Protein AF-A0A3D1ST37-F1 (afdb_monomer)

Secondary structure (DSSP, 8-state):
--HHHHHHHHTTT-TTTT-S---TTT-----TTT-----GGG-B-TTS-BSS-------------HHHHHHHHHHHHHHHHHHHHHHHT--TTHHHHHHHHHHHHHHHHHH-HHHHHHHHHHHHHHHHHHHHHHHHHHHH------TTSSSPP--HHHHHHGGGS-HHHHHHHHHHHHHHT----SHHHHHHHHHHHHHHHHHHHHHHHHT--HHHHHHHHHHHH-GGGB-TTSPBPP-----SSHHHHHHH-

Solvent-accessible surface area (backbone atoms only — not comparable to full-atom values): 15340 Å² total; per-residue (Å²): 134,62,67,59,62,53,42,59,56,46,26,79,80,39,51,81,87,44,63,76,81,83,59,91,93,78,69,86,81,83,48,75,90,84,47,85,90,79,56,67,90,74,37,54,46,97,89,70,45,70,68,51,83,88,86,87,85,83,87,83,86,84,71,74,34,75,60,51,47,50,46,49,50,55,54,51,50,51,44,52,52,42,42,55,51,44,61,73,60,82,62,86,72,51,61,60,31,29,54,50,28,43,54,51,52,51,51,30,51,72,68,28,49,50,29,35,22,53,52,35,45,55,46,33,57,51,52,52,52,51,52,52,52,53,56,55,50,50,75,77,43,99,61,78,74,68,84,80,73,82,68,85,73,67,45,74,69,59,60,64,56,46,79,80,44,58,69,74,60,36,55,54,49,53,51,52,38,40,65,67,36,66,61,59,74,46,74,70,49,42,53,51,50,42,55,49,34,53,52,51,24,51,49,27,46,47,41,48,71,65,64,61,47,50,68,57,49,53,50,52,46,51,75,72,73,40,74,81,46,34,49,98,86,68,48,72,62,90,82,86,86,87,67,94,47,70,46,39,48,64,68,76,107

pLDDT: mean 79.64, std 13.24, range [43.72, 96.94]

Foldseek 3Di:
DDVQVVLVVCCVVPVVLSPDGDDPPDDPDDCVVPDDDDDQQRDADPVGHRPDDDDDDDDDDDDWDPLLVVLLVLLLVLLVVLLVLQVVVPDDALNVLSVLLSVLLNLQSVQALQSNLVLLVVLLVLLVVVLVVQVVVCVVDVDFCPVLPPDDRCHVVNVVCLVVDPLVVSVVVSSVSNNNSGSDRDSVSSVVSSVSSVVSSVSSVVVLVVCVGTVSVVVVCCQPPDPVLADPVRDGDDDDDDGSDPSSVVSVD

Mean predicted aligned error: 11.07 Å

Structure (mmCIF, N/CA/C/O backbone):
data_AF-A0A3D1ST37-F1
#
_entry.id   AF-A0A3D1ST37-F1
#
loop_
_atom_site.group_PDB
_atom_site.id
_atom_site.type_symbol
_atom_site.label_atom_id
_atom_site.label_alt_id
_atom_site.label_comp_id
_atom_site.label_asym_id
_atom_site.label_entity_id
_atom_site.label_seq_id
_atom_site.pdbx_PDB_ins_code
_atom_site.Cartn_x
_atom_site.Cartn_y
_atom_site.Cartn_z
_atom_site.occupancy
_atom_site.B_iso_or_equiv
_atom_site.auth_seq_id
_atom_site.auth_comp_id
_atom_site.auth_asym_id
_atom_site.auth_atom_id
_atom_site.pdbx_PDB_model_num
ATOM 1 N N . GLY A 1 1 ? -1.218 -20.462 15.945 1.00 60.88 1 GLY A N 1
ATOM 2 C CA . GLY A 1 1 ? -0.329 -21.243 16.829 1.00 60.88 1 GLY A CA 1
ATOM 3 C C . GLY A 1 1 ? -0.294 -22.671 16.335 1.00 60.88 1 GLY A C 1
ATOM 4 O O . GLY A 1 1 ? -1.321 -23.130 15.851 1.00 60.88 1 GLY A O 1
ATOM 5 N N . LYS A 1 2 ? 0.862 -23.339 16.397 1.00 78.50 2 LYS A N 1
ATOM 6 C CA . LYS A 1 2 ? 1.038 -24.715 15.906 1.00 78.50 2 LYS A CA 1
ATOM 7 C C . LYS A 1 2 ? 0.467 -25.712 16.924 1.00 78.50 2 LYS A C 1
ATOM 9 O O . LYS A 1 2 ? 0.793 -25.642 18.105 1.00 78.50 2 LYS A O 1
ATOM 14 N N . GLU A 1 3 ? -0.392 -26.623 16.471 1.00 77.88 3 GLU A N 1
ATOM 15 C CA . GLU A 1 3 ? -1.091 -27.596 17.332 1.00 77.88 3 GLU A CA 1
ATOM 16 C C . GLU A 1 3 ? -0.119 -28.575 18.016 1.00 77.88 3 GLU A C 1
ATOM 18 O O . GLU A 1 3 ? -0.318 -28.963 19.166 1.00 77.88 3 GLU A O 1
ATOM 23 N N . GLU A 1 4 ? 0.981 -28.920 17.342 1.00 79.25 4 GLU A N 1
ATOM 24 C CA . GLU A 1 4 ? 2.035 -29.781 17.892 1.00 79.25 4 GLU A CA 1
ATOM 25 C C . GLU A 1 4 ? 2.673 -29.173 19.149 1.00 79.25 4 GLU A C 1
ATOM 27 O O . GLU A 1 4 ? 2.811 -29.849 20.171 1.00 79.25 4 GLU A O 1
ATOM 32 N N . ASP A 1 5 ? 2.992 -27.877 19.097 1.00 82.94 5 ASP A N 1
ATOM 33 C CA . ASP A 1 5 ? 3.573 -27.139 20.220 1.00 82.94 5 ASP A CA 1
ATOM 34 C C . ASP A 1 5 ? 2.583 -27.046 21.390 1.00 82.94 5 ASP A C 1
ATOM 36 O O . ASP A 1 5 ? 2.962 -27.171 22.558 1.00 82.94 5 ASP A O 1
ATOM 40 N N . PHE A 1 6 ? 1.293 -26.881 21.086 1.00 84.31 6 PHE A N 1
ATOM 41 C CA . PHE A 1 6 ? 0.230 -26.832 22.087 1.00 84.31 6 PHE A CA 1
ATOM 42 C C . PHE A 1 6 ? 0.071 -28.165 22.834 1.00 84.31 6 PHE A C 1
ATOM 44 O O . PHE A 1 6 ? -0.038 -28.180 24.063 1.00 84.31 6 PHE A O 1
ATOM 51 N N . GLN A 1 7 ? 0.127 -29.295 22.126 1.00 81.50 7 GLN A N 1
ATOM 52 C CA . GLN A 1 7 ? 0.037 -30.620 22.749 1.00 81.50 7 GLN A CA 1
ATOM 53 C C . GLN A 1 7 ? 1.297 -30.987 23.538 1.00 81.50 7 GLN A C 1
ATOM 55 O O . GLN A 1 7 ? 1.198 -31.581 24.614 1.00 81.50 7 GLN A O 1
ATOM 60 N N . LEU A 1 8 ? 2.477 -30.569 23.069 1.00 84.44 8 LEU A N 1
ATOM 61 C CA . LEU A 1 8 ? 3.717 -30.689 23.838 1.00 84.44 8 LEU A CA 1
ATOM 62 C C . LEU A 1 8 ? 3.643 -29.919 25.161 1.00 84.44 8 LEU A C 1
ATOM 64 O O . LEU A 1 8 ? 4.070 -30.442 26.191 1.00 84.44 8 LEU A O 1
ATOM 68 N N . PHE A 1 9 ? 3.071 -28.712 25.155 1.00 84.81 9 PHE A N 1
ATOM 69 C CA . PHE A 1 9 ? 2.832 -27.950 26.380 1.00 84.81 9 PHE A CA 1
ATOM 70 C C . PHE A 1 9 ? 1.858 -28.674 27.322 1.00 84.81 9 PHE A C 1
ATOM 72 O O . PHE A 1 9 ? 2.122 -28.796 28.518 1.00 84.81 9 PHE A O 1
ATOM 79 N N . LEU A 1 10 ? 0.764 -29.214 26.784 1.00 85.56 10 LEU A N 1
ATOM 80 C CA . LEU A 1 10 ? -0.246 -29.948 27.551 1.00 85.56 10 LEU A CA 1
ATOM 81 C C . LEU A 1 10 ? 0.277 -31.220 28.223 1.00 85.56 10 LEU A C 1
ATOM 83 O O . LEU A 1 10 ? -0.181 -31.569 29.312 1.00 85.56 10 LEU A O 1
ATOM 87 N N . ARG A 1 11 ? 1.299 -31.855 27.645 1.00 85.12 11 ARG A N 1
ATOM 88 C CA . ARG A 1 11 ? 1.992 -32.999 28.252 1.00 85.12 11 ARG A CA 1
ATOM 89 C C . ARG A 1 11 ? 2.616 -32.682 29.615 1.00 85.12 11 ARG A C 1
ATOM 91 O O . ARG A 1 11 ? 2.806 -33.592 30.417 1.00 85.12 11 ARG A O 1
ATOM 98 N N . LEU A 1 12 ? 2.920 -31.414 29.907 1.00 86.06 12 LEU A N 1
ATOM 99 C CA . LEU A 1 12 ? 3.397 -31.001 31.234 1.00 86.06 12 LEU A CA 1
ATOM 100 C C . LEU A 1 12 ? 2.304 -31.080 32.308 1.00 86.06 12 LEU A C 1
ATOM 102 O O . LEU A 1 12 ? 2.627 -31.200 33.488 1.00 86.06 12 LEU A O 1
ATOM 106 N N . LEU A 1 13 ? 1.032 -30.984 31.912 1.00 86.00 13 LEU A N 1
ATOM 107 C CA . LEU A 1 13 ? -0.116 -31.023 32.818 1.00 86.00 13 LEU A CA 1
ATOM 108 C C . LEU A 1 13 ? -0.679 -32.440 32.963 1.00 86.00 13 LEU A C 1
ATOM 110 O O . LEU A 1 13 ? -1.043 -32.832 34.068 1.00 86.00 13 LEU A O 1
ATOM 114 N N . ASP A 1 14 ? -0.728 -33.203 31.869 1.00 83.50 14 ASP A N 1
ATOM 115 C CA . ASP A 1 14 ? -1.232 -34.579 31.851 1.00 83.50 14 ASP A CA 1
ATOM 116 C C . ASP A 1 14 ? -0.439 -35.420 30.836 1.00 83.50 14 ASP A C 1
ATOM 118 O O . ASP A 1 14 ? -0.719 -35.450 29.638 1.00 83.50 14 ASP A O 1
ATOM 122 N N . ALA A 1 15 ? 0.621 -36.074 31.310 1.00 82.50 15 ALA A N 1
ATOM 123 C CA . ALA A 1 15 ? 1.542 -36.788 30.433 1.00 82.50 15 ALA A CA 1
ATOM 124 C C . ALA A 1 15 ? 0.898 -37.993 29.733 1.00 82.50 15 ALA A C 1
ATOM 126 O O . ALA A 1 15 ? 1.294 -38.290 28.608 1.00 82.50 15 ALA A O 1
ATOM 127 N N . ASP A 1 16 ? -0.077 -38.642 30.375 1.00 82.00 16 ASP A N 1
ATOM 128 C CA . ASP A 1 16 ? -0.718 -39.871 29.894 1.00 82.00 16 ASP A CA 1
ATOM 129 C C . ASP A 1 16 ? -1.732 -39.561 28.788 1.00 82.00 16 ASP A C 1
ATOM 131 O O . ASP A 1 16 ? -1.815 -40.264 27.780 1.00 82.00 16 ASP A O 1
ATOM 135 N N . ARG A 1 17 ? -2.496 -38.474 28.945 1.00 78.75 17 ARG A N 1
ATOM 136 C CA . ARG A 1 17 ? -3.489 -38.041 27.953 1.00 78.75 17 ARG A CA 1
ATOM 137 C C . ARG A 1 17 ? -2.857 -37.477 26.681 1.00 78.75 17 ARG A C 1
ATOM 139 O O . ARG A 1 17 ? -3.434 -37.605 25.602 1.00 78.75 17 ARG A O 1
ATOM 146 N N . PHE A 1 18 ? -1.695 -36.845 26.818 1.00 79.81 18 PHE A N 1
ATOM 147 C CA . PHE A 1 18 ? -0.990 -36.136 25.746 1.00 79.81 18 PHE A CA 1
ATOM 148 C C . PHE A 1 18 ? 0.285 -36.853 25.292 1.00 79.81 18 PHE A C 1
ATOM 150 O O . PHE A 1 18 ? 1.219 -36.232 24.779 1.00 79.81 18 PHE A O 1
ATOM 157 N N . GLU A 1 19 ? 0.356 -38.168 25.494 1.00 70.44 19 GLU A N 1
ATOM 158 C CA . GLU A 1 19 ? 1.507 -38.957 25.080 1.00 70.44 19 GLU A CA 1
ATOM 159 C C . GLU A 1 19 ? 1.487 -39.253 23.570 1.00 70.44 19 GLU A C 1
ATOM 161 O O . GLU A 1 19 ? 0.521 -39.784 23.025 1.00 70.44 19 GLU A O 1
ATOM 166 N N . GLY A 1 20 ? 2.598 -38.964 22.886 1.00 70.56 20 GLY A N 1
ATOM 167 C CA . GLY A 1 20 ? 2.809 -39.324 21.482 1.00 70.56 20 GLY A CA 1
ATOM 168 C C . GLY A 1 20 ? 3.117 -38.131 20.578 1.00 70.56 20 GLY A C 1
ATOM 169 O O . GLY A 1 20 ? 3.163 -36.986 21.015 1.00 70.56 20 GLY A O 1
ATOM 170 N N . LYS A 1 21 ? 3.390 -38.413 19.297 1.00 66.75 21 LYS A N 1
ATOM 171 C CA . LYS A 1 21 ? 3.472 -37.372 18.262 1.00 66.75 21 LYS A CA 1
ATOM 172 C C . LYS A 1 21 ? 2.063 -37.047 17.784 1.00 66.75 21 LYS A C 1
ATOM 174 O O . LYS A 1 21 ? 1.312 -37.978 17.480 1.00 66.75 21 LYS A O 1
ATOM 179 N N . PHE A 1 22 ? 1.752 -35.757 17.674 1.00 64.38 22 PHE A N 1
ATOM 180 C CA . PHE A 1 22 ? 0.523 -35.289 17.045 1.00 64.38 22 PHE A CA 1
ATOM 181 C C . PHE A 1 22 ? 0.348 -35.941 15.666 1.00 64.38 22 PHE A C 1
ATOM 183 O O . PHE A 1 22 ? 1.308 -36.125 14.913 1.00 64.38 22 PHE A O 1
ATOM 190 N N . ARG A 1 23 ? -0.885 -36.346 15.358 1.00 65.69 23 ARG A N 1
ATOM 191 C CA . ARG A 1 23 ? -1.280 -36.865 14.048 1.00 65.69 23 ARG A CA 1
ATOM 192 C C . ARG A 1 23 ? -2.507 -36.103 13.603 1.00 65.69 23 ARG A C 1
ATOM 194 O O . ARG A 1 23 ? -3.544 -36.166 14.267 1.00 65.69 23 ARG A O 1
ATOM 201 N N . ASP A 1 24 ? -2.366 -35.411 12.485 1.00 56.84 24 ASP A N 1
ATOM 202 C CA . ASP A 1 24 ? -3.421 -34.557 11.974 1.00 56.84 24 ASP A CA 1
ATOM 203 C C . ASP A 1 24 ? -4.693 -35.369 11.655 1.00 56.84 24 ASP A C 1
ATOM 205 O O . ASP A 1 24 ? -4.630 -36.481 11.122 1.00 56.84 24 ASP A O 1
ATOM 209 N N . GLY A 1 25 ? -5.853 -34.840 12.051 1.00 60.41 25 GLY A N 1
ATOM 210 C CA . GLY A 1 25 ? -7.175 -35.407 11.748 1.00 60.41 25 GLY A CA 1
ATOM 211 C C . GLY A 1 25 ? -7.738 -36.515 12.658 1.00 60.41 25 GLY A C 1
ATOM 212 O O . GLY A 1 25 ? -8.882 -36.911 12.438 1.00 60.41 25 GLY A O 1
ATOM 213 N N . VAL A 1 26 ? -7.020 -37.019 13.675 1.00 55.88 26 VAL A N 1
ATOM 214 C CA . VAL A 1 26 ? -7.505 -38.174 14.480 1.00 55.88 26 VAL A CA 1
ATOM 215 C C . VAL A 1 26 ? -8.058 -37.787 15.860 1.00 55.88 26 VAL A C 1
ATOM 217 O O . VAL A 1 26 ? -8.987 -38.432 16.347 1.00 55.88 26 VAL A O 1
ATOM 220 N N . HIS A 1 27 ? -7.570 -36.707 16.479 1.00 55.25 27 HIS A N 1
ATOM 221 C CA . HIS A 1 27 ? -8.012 -36.292 17.815 1.00 55.25 27 HIS A CA 1
ATOM 222 C C . HIS A 1 27 ? -8.133 -34.770 17.920 1.00 55.25 27 HIS A C 1
ATOM 224 O O . HIS A 1 27 ? -7.133 -34.064 18.005 1.00 55.25 27 HIS A O 1
ATOM 230 N N . LYS A 1 28 ? -9.369 -34.256 17.967 1.00 60.91 28 LYS A N 1
ATOM 231 C CA . LYS A 1 28 ? -9.616 -32.910 18.490 1.00 60.91 28 LYS A CA 1
ATOM 232 C C . LYS A 1 28 ? -9.538 -33.017 20.009 1.00 60.91 28 LYS A C 1
ATOM 234 O O . LYS A 1 28 ? -10.417 -33.622 20.621 1.00 60.91 28 LYS A O 1
ATOM 239 N N . VAL A 1 29 ? -8.458 -32.522 20.598 1.00 68.94 29 VAL A N 1
ATOM 240 C CA . VAL A 1 29 ? -8.277 -32.587 22.046 1.00 68.94 29 VAL A CA 1
ATOM 241 C C . VAL A 1 29 ? -9.318 -31.690 22.718 1.00 68.94 29 VAL A C 1
ATOM 243 O O . VAL A 1 29 ? -9.346 -30.480 22.506 1.00 68.94 29 VAL A O 1
ATOM 246 N N . ASP A 1 30 ? -10.168 -32.284 23.552 1.00 74.56 30 ASP A N 1
ATOM 247 C CA . ASP A 1 30 ? -10.973 -31.532 24.513 1.00 74.56 30 ASP A CA 1
ATOM 248 C C . ASP A 1 30 ? -10.080 -31.115 25.687 1.00 74.56 30 ASP A C 1
ATOM 250 O O . ASP A 1 30 ? -9.427 -31.965 26.278 1.00 74.56 30 ASP A O 1
ATOM 254 N N . VAL A 1 31 ? -10.018 -29.827 26.011 1.00 83.25 31 VAL A N 1
ATOM 255 C CA . VAL A 1 31 ? -9.232 -29.291 27.141 1.00 83.25 31 VAL A CA 1
ATOM 256 C C . VAL A 1 31 ? -10.107 -28.556 28.152 1.00 83.25 31 VAL A C 1
ATOM 258 O O . VAL A 1 31 ? -9.594 -27.811 28.983 1.00 83.25 31 VAL A O 1
ATOM 261 N N . SER A 1 32 ? -11.429 -28.721 28.076 1.00 82.19 32 SER A N 1
ATOM 262 C CA . SER A 1 32 ? -12.386 -27.975 28.902 1.00 82.19 32 SER A CA 1
ATOM 263 C C . SER A 1 32 ? -12.257 -28.237 30.410 1.00 82.19 32 SER A C 1
ATOM 265 O O . SER A 1 32 ? -12.664 -27.401 31.220 1.00 82.19 32 SER A O 1
ATOM 267 N N . ASP A 1 33 ? -11.675 -29.375 30.790 1.00 84.75 33 ASP A N 1
ATOM 268 C CA . ASP A 1 33 ? -11.360 -29.770 32.164 1.00 84.75 33 ASP A CA 1
ATOM 269 C C . ASP A 1 33 ? -10.025 -29.205 32.675 1.00 84.75 33 ASP A C 1
ATOM 271 O O . ASP A 1 33 ? -9.871 -28.981 33.875 1.00 84.75 33 ASP A O 1
ATOM 275 N N . LEU A 1 34 ? -9.080 -28.937 31.772 1.00 85.25 34 LEU A N 1
ATOM 276 C CA . LEU A 1 34 ? -7.749 -28.408 32.088 1.00 85.25 34 LEU A CA 1
ATOM 277 C C . LEU A 1 34 ? -7.688 -26.883 31.999 1.00 85.25 34 LEU A C 1
ATOM 279 O O . LEU A 1 34 ? -6.935 -26.239 32.729 1.00 85.25 34 LEU A O 1
ATOM 283 N N . MET A 1 35 ? -8.467 -26.296 31.093 1.00 84.62 35 MET A N 1
ATOM 284 C CA . MET A 1 35 ? -8.417 -24.877 30.781 1.00 84.62 35 MET A CA 1
ATOM 285 C C . MET A 1 35 ? -9.812 -24.288 30.644 1.00 84.62 35 MET A C 1
ATOM 287 O O . MET A 1 35 ? -10.695 -24.836 29.988 1.00 84.62 35 MET A O 1
ATOM 291 N N . ARG A 1 36 ? -9.975 -23.082 31.187 1.00 85.06 36 ARG A N 1
ATOM 292 C CA . ARG A 1 36 ? -11.111 -22.219 30.873 1.00 85.06 36 ARG A CA 1
ATOM 293 C C . ARG A 1 36 ? -10.646 -21.061 30.015 1.00 85.06 36 ARG A C 1
ATOM 295 O O . ARG A 1 36 ? -9.845 -20.241 30.454 1.00 85.06 36 ARG A O 1
ATOM 302 N N . HIS A 1 37 ? -11.194 -20.986 28.811 1.00 85.88 37 HIS A N 1
ATOM 303 C CA . HIS A 1 37 ? -10.976 -19.872 27.907 1.00 85.88 37 HIS A CA 1
ATOM 304 C C . HIS A 1 37 ? -12.147 -18.895 28.021 1.00 85.88 37 HIS A C 1
ATOM 306 O O . HIS A 1 37 ? -13.275 -19.235 27.670 1.00 85.88 37 HIS A O 1
ATOM 312 N N . PHE A 1 38 ? -11.875 -17.689 28.514 1.00 85.25 38 PHE A N 1
ATOM 313 C CA . PHE A 1 38 ? -12.832 -16.587 28.514 1.00 85.25 38 PHE A CA 1
ATOM 314 C C . PHE A 1 38 ? -12.350 -15.510 27.556 1.00 85.25 38 PHE A C 1
ATOM 316 O O . PHE A 1 38 ? -11.178 -15.132 27.577 1.00 85.25 38 PHE A O 1
ATOM 323 N N . VAL A 1 39 ? -13.266 -14.986 26.749 1.00 87.94 39 VAL A N 1
ATOM 324 C CA . VAL A 1 39 ? -13.019 -13.753 25.994 1.00 87.94 39 VAL A CA 1
ATOM 325 C C . VAL A 1 39 ? -13.417 -12.547 26.846 1.00 87.94 39 VAL A C 1
ATOM 327 O O . VAL A 1 39 ? -14.230 -12.676 27.762 1.00 87.94 39 VAL A O 1
ATOM 330 N N . LYS A 1 40 ? -12.838 -11.371 26.585 1.00 88.06 40 LYS A N 1
ATOM 331 C CA . LYS A 1 40 ? -13.057 -10.173 27.421 1.00 88.06 40 LYS A CA 1
ATOM 332 C C . LYS A 1 40 ? -14.530 -9.772 27.486 1.00 88.06 40 LYS A C 1
ATOM 334 O O . LYS A 1 40 ? -14.992 -9.299 28.516 1.00 88.06 40 LYS A O 1
ATOM 339 N N . GLU A 1 41 ? -15.259 -10.035 26.413 1.00 84.94 41 GLU A N 1
ATOM 340 C CA . GLU A 1 41 ? -16.688 -9.794 26.247 1.00 84.94 41 GLU A CA 1
ATOM 341 C C . GLU A 1 41 ? -17.551 -10.698 27.148 1.00 84.94 41 GLU A C 1
ATOM 343 O O . GLU A 1 41 ? -18.697 -10.372 27.431 1.00 84.94 41 GLU A O 1
ATOM 348 N N . GLN A 1 42 ? -17.010 -11.826 27.621 1.00 86.06 42 GLN A N 1
ATOM 349 C CA . GLN A 1 42 ? -17.677 -12.747 28.549 1.00 86.06 42 GLN A CA 1
ATOM 350 C C . GLN A 1 42 ? -17.355 -12.454 30.019 1.00 86.06 42 GLN A C 1
ATOM 352 O O . GLN A 1 42 ? -17.843 -13.155 30.907 1.00 86.06 42 GLN A O 1
ATOM 357 N N . LEU A 1 43 ? -16.517 -11.452 30.296 1.00 89.94 43 LEU A N 1
ATOM 358 C CA . LEU A 1 43 ? -16.130 -11.092 31.653 1.00 89.94 43 LEU A CA 1
ATOM 359 C C . LEU A 1 43 ? -17.073 -10.014 32.184 1.00 89.94 43 LEU A C 1
ATOM 361 O O . LEU A 1 43 ? -17.137 -8.908 31.653 1.00 89.94 43 LEU A O 1
ATOM 365 N N . TYR A 1 44 ? -17.780 -10.349 33.259 1.00 91.75 44 TYR A N 1
ATOM 366 C CA . TYR A 1 44 ? -18.717 -9.471 33.954 1.00 91.75 44 TYR A CA 1
ATOM 367 C C . TYR A 1 44 ? -18.297 -9.323 35.418 1.00 91.75 44 TYR A C 1
ATOM 369 O O . TYR A 1 44 ? -17.676 -10.225 35.989 1.00 91.75 44 TYR A O 1
ATOM 377 N N . THR A 1 45 ? -18.634 -8.194 36.037 1.00 90.81 45 THR A N 1
ATOM 378 C CA . THR A 1 45 ? -18.539 -8.046 37.491 1.00 90.81 45 THR A CA 1
ATOM 379 C C . THR A 1 45 ? -19.559 -8.958 38.180 1.00 90.81 45 THR A C 1
ATOM 381 O O . THR A 1 45 ? -20.482 -9.485 37.552 1.00 90.81 45 THR A O 1
ATOM 384 N N . PHE A 1 46 ? -19.435 -9.129 39.498 1.00 92.62 46 PHE A N 1
ATOM 385 C CA . PHE A 1 46 ? -20.422 -9.886 40.274 1.00 92.62 46 PHE A CA 1
ATOM 386 C C . PHE A 1 46 ? -21.821 -9.248 40.255 1.00 92.62 46 PHE A C 1
ATOM 388 O O . PHE A 1 46 ? -22.803 -9.954 40.470 1.00 92.62 46 PHE A O 1
ATOM 395 N N . GLU A 1 47 ? -21.931 -7.946 39.962 1.00 93.88 47 GLU A N 1
ATOM 396 C CA . GLU A 1 47 ? -23.218 -7.266 39.772 1.00 93.88 47 GLU A CA 1
ATOM 397 C C . GLU A 1 47 ? -23.812 -7.456 38.362 1.00 93.88 47 GLU A C 1
ATOM 399 O O . GLU A 1 47 ? -24.895 -6.944 38.081 1.00 93.88 47 GLU A O 1
ATOM 404 N N . GLY A 1 48 ? -23.136 -8.190 37.470 1.00 92.12 48 GLY A N 1
ATOM 405 C CA . GLY A 1 48 ? -23.617 -8.487 36.120 1.00 92.12 48 GLY A CA 1
ATOM 406 C C . GLY A 1 48 ? -23.367 -7.381 35.090 1.00 92.12 48 GLY A C 1
ATOM 407 O O . GLY A 1 48 ? -23.979 -7.405 34.023 1.00 92.12 48 GLY A O 1
ATOM 408 N N . THR A 1 49 ? -22.479 -6.421 35.366 1.00 91.38 49 THR A N 1
ATOM 409 C CA . THR A 1 49 ? -22.063 -5.401 34.386 1.00 91.38 49 THR A CA 1
ATOM 410 C C . THR A 1 49 ? -20.809 -5.848 33.622 1.00 91.38 49 THR A C 1
ATOM 412 O O . THR A 1 49 ? -19.973 -6.544 34.199 1.00 91.38 49 THR A O 1
ATOM 415 N N . PRO A 1 50 ? -20.653 -5.511 32.325 1.00 91.62 50 PRO A N 1
ATOM 416 C CA . PRO A 1 50 ? -19.455 -5.875 31.567 1.00 91.62 50 PRO A CA 1
ATOM 417 C C . PRO A 1 50 ? -18.184 -5.322 32.222 1.00 91.62 50 PRO A C 1
ATOM 419 O O . PRO A 1 50 ? -18.119 -4.140 32.559 1.00 91.62 50 PRO A O 1
ATOM 422 N N . LEU A 1 51 ? -17.165 -6.169 32.389 1.00 92.06 51 LEU A N 1
ATOM 423 C CA . LEU A 1 51 ? -15.888 -5.776 32.994 1.00 92.06 51 LEU A CA 1
ATOM 424 C C . LEU A 1 51 ? -15.060 -4.887 32.057 1.00 92.06 51 LEU A C 1
ATOM 426 O O . LEU A 1 51 ? -14.296 -4.038 32.514 1.00 92.06 51 LEU A O 1
ATOM 430 N N . PHE A 1 52 ? -15.202 -5.091 30.748 1.00 90.75 52 PHE A N 1
ATOM 431 C CA . PHE A 1 52 ? -14.510 -4.327 29.718 1.00 90.75 52 PHE A CA 1
ATOM 432 C C . PHE A 1 52 ? -15.503 -3.507 28.885 1.00 90.75 52 PHE A C 1
ATOM 434 O O . PHE A 1 52 ? -16.627 -3.962 28.661 1.00 90.75 52 PHE A O 1
ATOM 441 N N . PRO A 1 53 ? -15.099 -2.318 28.398 1.00 86.94 53 PRO A N 1
ATOM 442 C CA . PRO A 1 53 ? -15.900 -1.548 27.456 1.00 86.94 53 PRO A CA 1
ATOM 443 C C . PRO A 1 53 ? -16.172 -2.325 26.168 1.00 86.94 53 PRO A C 1
ATOM 445 O O . PRO A 1 53 ? -15.349 -3.132 25.729 1.00 86.94 53 PRO A O 1
ATOM 448 N N . GLU A 1 54 ? -17.302 -2.027 25.533 1.00 85.56 54 GLU A N 1
ATOM 449 C CA . GLU A 1 54 ? -17.654 -2.607 24.242 1.00 85.56 54 GLU A CA 1
ATOM 450 C C . GLU A 1 54 ? -16.666 -2.167 23.154 1.00 85.56 54 GLU A C 1
ATOM 452 O O . GLU A 1 54 ? -16.303 -0.992 23.039 1.00 85.56 54 GLU A O 1
ATOM 457 N N . ARG A 1 55 ? -16.227 -3.130 22.340 1.00 86.69 55 ARG A N 1
ATOM 458 C CA . ARG A 1 55 ? -15.374 -2.884 21.180 1.00 86.69 55 ARG A CA 1
ATOM 459 C C . ARG A 1 55 ? -16.232 -2.877 19.922 1.00 86.69 55 ARG A C 1
ATOM 461 O O . ARG A 1 55 ? -16.714 -3.920 19.494 1.00 86.69 55 ARG A O 1
ATOM 468 N N . LEU A 1 56 ? -16.348 -1.711 19.298 1.00 87.88 56 LEU A N 1
ATOM 469 C CA . LEU A 1 56 ? -17.073 -1.529 18.044 1.00 87.88 56 LEU A CA 1
ATOM 470 C C . LEU A 1 56 ? -16.080 -1.409 16.882 1.00 87.88 56 LEU A C 1
ATOM 472 O O . LEU A 1 56 ? -15.125 -0.636 16.955 1.00 87.88 56 LEU A O 1
ATOM 476 N N . ALA A 1 57 ? -16.289 -2.190 15.822 1.00 89.81 57 ALA A N 1
ATOM 477 C CA . ALA A 1 57 ? -15.461 -2.182 14.618 1.00 89.81 57 ALA A CA 1
ATOM 478 C C . ALA A 1 57 ? -16.342 -1.946 13.388 1.00 89.81 57 ALA A C 1
ATOM 480 O O . ALA A 1 57 ? -17.300 -2.683 13.158 1.00 89.81 57 ALA A O 1
ATOM 481 N N . TYR A 1 58 ? -16.008 -0.922 12.603 1.00 89.19 58 TYR A N 1
ATOM 482 C CA . TYR A 1 58 ? -16.774 -0.513 11.429 1.00 89.19 58 TYR A CA 1
ATOM 483 C C . TYR A 1 58 ? -15.860 -0.370 10.217 1.00 89.19 58 TYR A C 1
ATOM 485 O O . TYR A 1 58 ? -14.779 0.210 10.313 1.00 89.19 58 TYR A O 1
ATOM 493 N N . THR A 1 59 ? -16.327 -0.851 9.068 1.00 90.81 59 THR A N 1
ATOM 494 C CA . THR A 1 59 ? -15.695 -0.592 7.773 1.00 90.81 59 THR A CA 1
ATOM 495 C C . THR A 1 59 ? -16.401 0.582 7.114 1.00 90.81 59 THR A C 1
ATOM 497 O O . THR A 1 59 ? -17.616 0.554 6.921 1.00 90.81 59 THR A O 1
ATOM 500 N N . VAL A 1 60 ? -15.640 1.619 6.773 1.00 88.81 60 VAL A N 1
ATOM 501 C CA . VAL A 1 60 ? -16.161 2.818 6.112 1.00 88.81 60 VAL A CA 1
ATOM 502 C C . VAL A 1 60 ? -15.767 2.776 4.642 1.00 88.81 60 VAL A C 1
ATOM 504 O O . VAL A 1 60 ? -14.585 2.733 4.312 1.00 88.81 60 VAL A O 1
ATOM 507 N N . ASN A 1 61 ? -16.766 2.804 3.762 1.00 90.25 61 ASN A N 1
ATOM 508 C CA . ASN A 1 61 ? -16.547 2.908 2.323 1.00 90.25 61 ASN A CA 1
ATOM 509 C C . ASN A 1 61 ? -16.376 4.375 1.921 1.00 90.25 61 ASN A C 1
ATOM 511 O O . ASN A 1 61 ? -17.034 5.259 2.472 1.00 90.25 61 ASN A O 1
ATOM 515 N N . TYR A 1 62 ? -15.544 4.624 0.917 1.00 87.38 62 TYR A N 1
ATOM 516 C CA . TYR A 1 62 ? -15.361 5.938 0.310 1.00 87.38 62 TYR A CA 1
ATOM 517 C C . TYR A 1 62 ? -15.238 5.795 -1.208 1.00 87.38 62 TYR A C 1
ATOM 519 O O . TYR A 1 62 ? -14.942 4.718 -1.724 1.00 87.38 62 TYR A O 1
ATOM 527 N N . SER A 1 63 ? -15.502 6.879 -1.929 1.00 89.56 63 SER A N 1
ATOM 528 C CA . SER A 1 63 ? -15.307 6.949 -3.379 1.00 89.56 63 SER A CA 1
ATOM 529 C C . SER A 1 63 ? -14.078 7.791 -3.665 1.00 89.56 63 SER A C 1
ATOM 531 O O . SER A 1 63 ? -13.928 8.836 -3.036 1.00 89.56 63 SER A O 1
ATOM 533 N N . LEU A 1 64 ? -13.232 7.350 -4.597 1.00 89.25 64 LEU A N 1
ATOM 534 C CA . LEU A 1 64 ? -12.026 8.071 -5.004 1.00 89.25 64 LEU A CA 1
ATOM 535 C C . LEU A 1 64 ? -12.374 9.443 -5.602 1.00 89.25 64 LEU A C 1
ATOM 537 O O . LEU A 1 64 ? -13.427 9.627 -6.220 1.00 89.25 64 LEU A O 1
ATOM 541 N N . SER A 1 65 ? -11.492 10.425 -5.414 1.00 88.38 65 SER A N 1
ATOM 542 C CA . SER A 1 65 ? -11.532 11.665 -6.193 1.00 88.38 65 SER A CA 1
ATOM 543 C C . SER A 1 65 ? -11.185 11.387 -7.663 1.00 88.38 65 SER A C 1
ATOM 545 O O . SER A 1 65 ? -10.620 10.349 -7.992 1.00 88.38 65 SER A O 1
ATOM 547 N N . GLY A 1 66 ? -11.493 12.318 -8.575 1.00 90.38 66 GLY A N 1
ATOM 548 C CA . GLY A 1 66 ? -11.200 12.114 -10.002 1.00 90.38 66 GLY A CA 1
ATOM 549 C C . GLY A 1 66 ? -9.705 11.925 -10.303 1.00 90.38 66 GLY A C 1
ATOM 550 O O . GLY A 1 66 ? -9.344 11.128 -11.166 1.00 90.38 66 GLY A O 1
ATOM 551 N N . LEU A 1 67 ? -8.829 12.622 -9.568 1.00 91.19 67 LEU A N 1
ATOM 552 C CA . LEU A 1 67 ? -7.379 12.468 -9.710 1.00 91.19 67 LEU A CA 1
ATOM 553 C C . LEU A 1 67 ? -6.883 11.140 -9.117 1.00 91.19 67 LEU A C 1
ATOM 555 O O . LEU A 1 67 ? -6.046 10.485 -9.734 1.00 91.19 67 LEU A O 1
ATOM 559 N N . GLU A 1 68 ? -7.418 10.715 -7.967 1.00 91.44 68 GLU A N 1
ATOM 560 C CA . GLU A 1 68 ? -7.117 9.397 -7.386 1.00 91.44 68 GLU A CA 1
ATOM 561 C C . GLU A 1 68 ? -7.588 8.251 -8.283 1.00 91.44 68 GLU A C 1
ATOM 563 O O . GLU A 1 68 ? -6.858 7.283 -8.453 1.00 91.44 68 GLU A O 1
ATOM 568 N N . ASP A 1 69 ? -8.776 8.363 -8.881 1.00 92.69 69 ASP A N 1
ATOM 569 C CA . ASP A 1 69 ? -9.308 7.360 -9.809 1.00 92.69 69 ASP A CA 1
ATOM 570 C C . ASP A 1 69 ? -8.441 7.249 -11.070 1.00 92.69 69 ASP A C 1
ATOM 572 O O . ASP A 1 69 ? -8.108 6.150 -11.507 1.00 92.69 69 ASP A O 1
ATOM 576 N N . THR A 1 70 ? -7.976 8.386 -11.600 1.00 93.94 70 THR A N 1
ATOM 577 C CA . THR A 1 70 ? -7.036 8.402 -12.732 1.00 93.94 70 THR A CA 1
ATOM 578 C C . THR A 1 70 ? -5.716 7.721 -12.361 1.00 93.94 70 THR A C 1
ATOM 580 O O . THR A 1 70 ? -5.242 6.854 -13.091 1.00 93.94 70 THR A O 1
ATOM 583 N N . LEU A 1 71 ? -5.134 8.068 -11.205 1.00 93.62 71 LEU A N 1
ATOM 584 C CA . LEU A 1 71 ? -3.919 7.419 -10.703 1.00 93.62 71 LEU A CA 1
ATOM 585 C C . LEU A 1 71 ? -4.126 5.916 -10.514 1.00 93.62 71 LEU A C 1
ATOM 587 O O . LEU A 1 71 ? -3.254 5.124 -10.867 1.00 93.62 71 LEU A O 1
ATOM 591 N N . TYR A 1 72 ? -5.283 5.523 -9.989 1.00 91.38 72 TYR A N 1
ATOM 592 C CA . TYR A 1 72 ? -5.625 4.129 -9.775 1.00 91.38 72 TYR A CA 1
ATOM 593 C C . TYR A 1 72 ? -5.676 3.341 -11.076 1.00 91.38 72 TYR A C 1
ATOM 595 O O . TYR A 1 72 ? -5.074 2.270 -11.165 1.00 91.38 72 TYR A O 1
ATOM 603 N N . GLN A 1 73 ? -6.338 3.876 -12.098 1.00 93.06 73 GLN A N 1
ATOM 604 C CA . GLN A 1 73 ? -6.427 3.234 -13.405 1.00 93.06 73 GLN A CA 1
ATOM 605 C C . GLN A 1 73 ? -5.048 3.109 -14.062 1.00 93.06 73 GLN A C 1
ATOM 607 O O . GLN A 1 73 ? -4.667 2.011 -14.456 1.00 93.06 73 GLN A O 1
ATOM 612 N N . GLU A 1 74 ? -4.259 4.186 -14.084 1.00 94.31 74 GLU A N 1
ATOM 613 C CA . GLU A 1 74 ? -2.928 4.209 -14.706 1.00 94.31 74 GLU A CA 1
ATOM 614 C C . GLU A 1 74 ? -1.934 3.260 -14.014 1.00 94.31 74 GLU A C 1
ATOM 616 O O . GLU A 1 74 ? -1.212 2.512 -14.678 1.00 94.31 74 GLU A O 1
ATOM 621 N N . VAL A 1 75 ? -1.919 3.219 -12.675 1.00 90.88 75 VAL A N 1
ATOM 622 C CA . VAL A 1 75 ? -1.095 2.257 -11.921 1.00 90.88 75 VAL A CA 1
ATOM 623 C C . VAL A 1 75 ? -1.579 0.826 -12.167 1.00 90.88 75 VAL A C 1
ATOM 625 O O . VAL A 1 75 ? -0.763 -0.074 -12.362 1.00 90.88 75 VAL A O 1
ATOM 628 N N . THR A 1 76 ? -2.893 0.596 -12.203 1.00 88.62 76 THR A N 1
ATOM 629 C CA . THR A 1 76 ? -3.462 -0.731 -12.484 1.00 88.62 76 THR A CA 1
ATOM 630 C C . THR A 1 76 ? -3.086 -1.219 -13.880 1.00 88.62 76 THR A C 1
ATOM 632 O O . THR A 1 76 ? -2.693 -2.377 -14.041 1.00 88.62 76 THR A O 1
ATOM 635 N N . ASP A 1 77 ? -3.168 -0.349 -14.883 1.00 90.00 77 ASP A N 1
ATOM 636 C CA . ASP A 1 77 ? -2.828 -0.679 -16.262 1.00 90.00 77 ASP A CA 1
ATOM 637 C C . ASP A 1 77 ? -1.330 -0.909 -16.440 1.00 90.00 77 ASP A C 1
ATOM 639 O O . ASP A 1 77 ? -0.949 -1.879 -17.097 1.00 90.00 77 ASP A O 1
ATOM 643 N N . TYR A 1 78 ? -0.484 -0.092 -15.807 1.00 88.25 78 TYR A N 1
ATOM 644 C CA . TYR A 1 78 ? 0.958 -0.323 -15.768 1.00 88.25 78 TYR A CA 1
ATOM 645 C C . TYR A 1 78 ? 1.285 -1.720 -15.254 1.00 88.25 78 TYR A C 1
ATOM 647 O O . TYR A 1 78 ? 1.976 -2.493 -15.919 1.00 88.25 78 TYR A O 1
ATOM 655 N N . VAL A 1 79 ? 0.747 -2.078 -14.090 1.00 83.06 79 VAL A N 1
ATOM 656 C CA . VAL A 1 79 ? 1.090 -3.366 -13.508 1.00 83.06 79 VAL A CA 1
ATOM 657 C C . VAL A 1 79 ? 0.491 -4.523 -14.308 1.00 83.06 79 VAL A C 1
ATOM 659 O O . VAL A 1 79 ? 1.148 -5.546 -14.487 1.00 83.06 79 VAL A O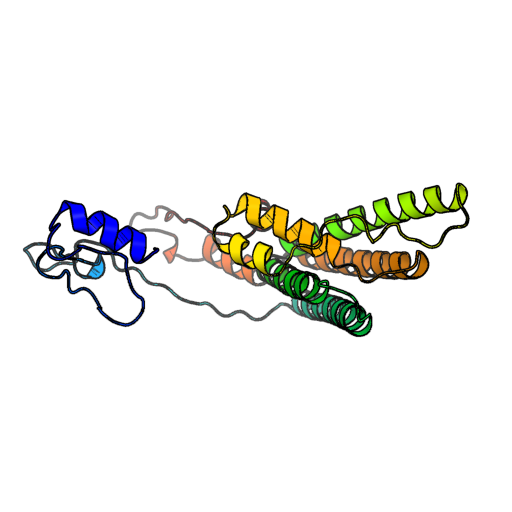 1
ATOM 662 N N . ARG A 1 80 ? -0.719 -4.368 -14.858 1.00 83.19 80 ARG A N 1
ATOM 663 C CA . ARG A 1 80 ? -1.302 -5.367 -15.764 1.00 83.19 80 ARG A CA 1
ATOM 664 C C . ARG A 1 80 ? -0.418 -5.592 -16.993 1.00 83.19 80 ARG A C 1
ATOM 666 O O . ARG A 1 80 ? -0.247 -6.734 -17.414 1.00 83.19 80 ARG A O 1
ATOM 673 N N . GLN A 1 81 ? 0.137 -4.529 -17.576 1.00 84.69 81 GLN A N 1
ATOM 674 C CA . GLN A 1 81 ? 1.049 -4.634 -18.717 1.00 84.69 81 GLN A CA 1
ATOM 675 C C . GLN A 1 81 ? 2.334 -5.370 -18.335 1.00 84.69 81 GLN A C 1
ATOM 677 O O . GLN A 1 81 ? 2.719 -6.299 -19.042 1.00 84.69 81 GLN A O 1
ATOM 682 N N . GLU A 1 82 ? 2.956 -5.021 -17.209 1.00 78.81 82 GLU A N 1
ATOM 683 C CA . GLU A 1 82 ? 4.170 -5.698 -16.738 1.00 78.81 82 GLU A CA 1
ATOM 684 C C . GLU A 1 82 ? 3.915 -7.168 -16.376 1.00 78.81 82 GLU A C 1
ATOM 686 O O . GLU A 1 82 ? 4.714 -8.034 -16.731 1.00 78.81 82 GLU A O 1
ATOM 691 N N . PHE A 1 83 ? 2.757 -7.486 -15.790 1.00 77.00 83 PHE A N 1
ATOM 692 C CA . PHE A 1 83 ? 2.334 -8.865 -15.550 1.00 77.00 83 PHE A CA 1
ATOM 693 C C . PHE A 1 83 ? 2.196 -9.653 -16.854 1.00 77.00 83 PHE A C 1
ATOM 695 O O . PHE A 1 83 ? 2.788 -10.720 -16.993 1.00 77.00 83 PHE A O 1
ATOM 702 N N . ASN A 1 84 ? 1.480 -9.113 -17.843 1.00 80.19 84 ASN A N 1
ATOM 703 C CA . ASN A 1 84 ? 1.311 -9.771 -19.141 1.00 80.19 84 ASN A CA 1
ATOM 704 C C . ASN A 1 84 ? 2.648 -9.959 -19.872 1.00 80.19 84 ASN A C 1
ATOM 706 O O . ASN A 1 84 ? 2.860 -10.981 -20.526 1.00 80.19 84 ASN A O 1
ATOM 710 N N . ARG A 1 85 ? 3.566 -8.989 -19.756 1.00 76.44 85 ARG A N 1
ATOM 711 C CA . ARG A 1 85 ? 4.925 -9.108 -20.295 1.00 76.44 85 ARG A CA 1
ATOM 712 C C . ARG A 1 85 ? 5.683 -10.225 -19.591 1.00 76.44 85 ARG A C 1
ATOM 714 O O . ARG A 1 85 ? 6.252 -11.062 -20.274 1.00 76.44 85 ARG A O 1
ATOM 721 N N . ALA A 1 86 ? 5.657 -10.288 -18.263 1.00 71.56 86 ALA A N 1
ATOM 722 C CA . ALA A 1 86 ? 6.303 -11.360 -17.509 1.00 71.56 86 ALA A CA 1
ATOM 723 C C . ALA A 1 86 ? 5.716 -12.749 -17.821 1.00 71.56 86 ALA A C 1
ATOM 725 O O . ALA A 1 86 ? 6.467 -13.715 -17.958 1.00 71.56 86 ALA A O 1
ATOM 726 N N . ASP A 1 87 ? 4.395 -12.843 -17.988 1.00 70.62 87 ASP A N 1
ATOM 727 C CA . ASP A 1 87 ? 3.677 -14.085 -18.286 1.00 70.62 87 ASP A CA 1
ATOM 728 C C . ASP A 1 87 ? 4.057 -14.659 -19.660 1.00 70.62 87 ASP A C 1
ATOM 730 O O . ASP A 1 87 ? 4.333 -15.854 -19.787 1.00 70.62 87 ASP A O 1
ATOM 734 N N . ALA A 1 88 ? 4.170 -13.789 -20.669 1.00 70.31 88 ALA A N 1
ATOM 735 C CA . ALA A 1 88 ? 4.568 -14.146 -22.031 1.00 70.31 88 ALA A CA 1
ATOM 736 C C . ALA A 1 88 ? 6.041 -14.581 -22.160 1.00 70.31 88 ALA A C 1
ATOM 738 O O . ALA A 1 88 ? 6.435 -15.137 -23.185 1.00 70.31 88 ALA A O 1
ATOM 739 N N . LEU A 1 89 ? 6.875 -14.318 -21.149 1.00 63.75 89 LEU A N 1
ATOM 740 C CA . LEU A 1 89 ? 8.321 -14.540 -21.206 1.00 63.75 89 LEU A CA 1
ATOM 741 C C . LEU A 1 89 ? 8.770 -15.963 -20.810 1.00 63.75 89 LEU A C 1
ATOM 743 O O . LEU A 1 89 ? 9.979 -16.205 -20.797 1.00 63.75 89 LEU A O 1
ATOM 747 N N . GLU A 1 90 ? 7.826 -16.877 -20.541 1.00 53.75 90 GLU A N 1
ATOM 748 C CA . GLU A 1 90 ? 7.954 -18.350 -20.415 1.00 53.75 90 GLU A CA 1
ATOM 749 C C . GLU A 1 90 ? 9.119 -18.912 -19.561 1.00 53.75 90 GLU A C 1
ATOM 751 O O . GLU A 1 90 ? 9.440 -20.092 -19.656 1.00 53.75 90 GLU A O 1
ATOM 756 N N . ASN A 1 91 ? 9.735 -18.116 -18.675 1.00 52.16 91 ASN A N 1
ATOM 757 C CA . ASN A 1 91 ? 10.889 -18.543 -17.872 1.00 52.16 91 ASN A CA 1
ATOM 758 C C . ASN A 1 91 ? 10.673 -18.399 -16.351 1.00 52.16 91 ASN A C 1
ATOM 760 O O . ASN A 1 91 ? 10.520 -17.292 -15.835 1.00 52.16 91 ASN A O 1
ATOM 764 N N . ASN A 1 92 ? 10.761 -19.543 -15.659 1.00 52.94 92 ASN A N 1
ATOM 765 C CA . ASN A 1 92 ? 11.291 -19.768 -14.302 1.00 52.94 92 ASN A CA 1
ATOM 766 C C . ASN A 1 92 ? 10.940 -18.740 -13.203 1.00 52.94 92 ASN A C 1
ATOM 768 O O . ASN A 1 92 ? 11.705 -17.812 -12.955 1.00 52.94 92 ASN A O 1
ATOM 772 N N . GLY A 1 93 ? 9.840 -18.952 -12.471 1.00 55.47 93 GLY A N 1
ATOM 773 C CA . GLY A 1 93 ? 9.641 -18.392 -11.118 1.00 55.47 93 GLY A CA 1
ATOM 774 C C . GLY A 1 93 ? 9.285 -16.902 -11.004 1.00 55.47 93 GLY A C 1
ATOM 775 O O . GLY A 1 93 ? 8.906 -16.453 -9.935 1.00 55.47 93 GLY A O 1
ATOM 776 N N . ARG A 1 94 ? 9.327 -16.122 -12.093 1.00 57.38 94 ARG A N 1
ATOM 777 C CA . ARG A 1 94 ? 9.043 -14.668 -12.062 1.00 57.38 94 ARG A CA 1
ATOM 778 C C . ARG A 1 94 ? 7.561 -14.292 -11.974 1.00 57.38 94 ARG A C 1
ATOM 780 O O . ARG A 1 94 ? 7.248 -13.145 -11.668 1.00 57.38 94 ARG A O 1
ATOM 787 N N . LYS A 1 95 ? 6.640 -15.227 -12.242 1.00 63.09 95 LYS A N 1
ATOM 788 C CA . LYS A 1 95 ? 5.190 -14.952 -12.196 1.00 63.09 95 LYS A CA 1
ATOM 789 C C . LYS A 1 95 ? 4.716 -14.606 -10.780 1.00 63.09 95 LYS A C 1
ATOM 791 O O . LYS A 1 95 ? 3.971 -13.640 -10.633 1.00 63.09 95 LYS A O 1
ATOM 796 N N . 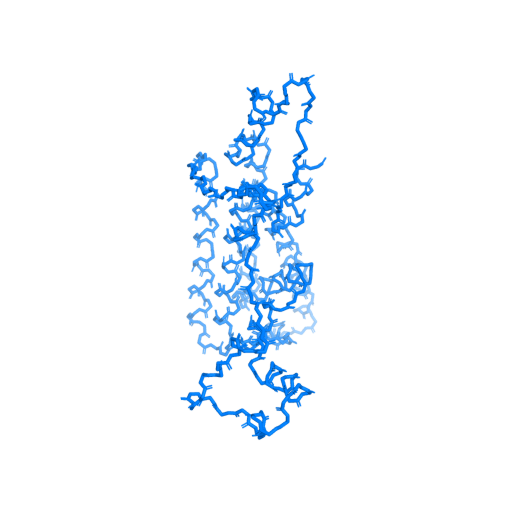GLY A 1 96 ? 5.182 -15.345 -9.767 1.00 64.50 96 GLY A N 1
ATOM 797 C CA . GLY A 1 96 ? 4.859 -15.094 -8.357 1.00 64.50 96 GLY A CA 1
ATOM 798 C C . GLY A 1 96 ? 5.349 -13.718 -7.906 1.00 64.50 96 GLY A C 1
ATOM 799 O O . GLY A 1 96 ? 4.566 -12.903 -7.429 1.00 64.50 96 GLY A O 1
ATOM 800 N N . THR A 1 97 ? 6.607 -13.390 -8.211 1.00 67.06 97 THR A N 1
ATOM 801 C CA . THR A 1 97 ? 7.239 -12.094 -7.906 1.00 67.06 97 THR A CA 1
ATOM 802 C C . THR A 1 97 ? 6.482 -10.902 -8.513 1.00 67.06 97 THR A C 1
ATOM 804 O O . THR A 1 97 ? 6.256 -9.897 -7.841 1.00 67.06 97 THR A O 1
ATOM 807 N N . VAL A 1 98 ? 6.056 -10.996 -9.780 1.00 66.50 98 VAL A N 1
ATOM 808 C CA . VAL A 1 98 ? 5.340 -9.902 -10.468 1.00 66.50 98 VAL A CA 1
ATOM 809 C C . VAL A 1 98 ? 3.893 -9.782 -9.980 1.00 66.50 98 VAL A C 1
ATOM 811 O O . VAL A 1 98 ? 3.394 -8.670 -9.802 1.00 66.50 98 VAL A O 1
ATOM 814 N N . GLY A 1 99 ? 3.226 -10.909 -9.709 1.00 67.50 99 GLY A N 1
ATOM 815 C CA . GLY A 1 99 ? 1.898 -10.927 -9.090 1.00 67.50 99 GLY A CA 1
ATOM 816 C C . GLY A 1 99 ? 1.902 -10.342 -7.674 1.00 67.50 99 GLY A C 1
ATOM 817 O O . GLY A 1 99 ? 1.030 -9.545 -7.333 1.00 67.50 99 GLY A O 1
ATOM 818 N N . PHE A 1 100 ? 2.924 -10.652 -6.880 1.00 71.62 100 PHE A N 1
ATOM 819 C CA . PHE A 1 100 ? 3.105 -10.079 -5.550 1.00 71.62 100 PHE A CA 1
ATOM 820 C C . PHE A 1 100 ? 3.397 -8.572 -5.616 1.00 71.62 100 PHE A C 1
ATOM 822 O O . PHE A 1 100 ? 2.765 -7.775 -4.919 1.00 71.62 100 PHE A O 1
ATOM 829 N N . ALA A 1 101 ? 4.269 -8.146 -6.538 1.00 70.31 101 ALA A N 1
ATOM 830 C CA . ALA A 1 101 ? 4.549 -6.731 -6.774 1.00 70.31 101 ALA A CA 1
ATOM 831 C C . ALA A 1 101 ? 3.283 -5.921 -7.122 1.00 70.31 101 ALA A C 1
ATOM 833 O O . ALA A 1 101 ? 3.145 -4.770 -6.697 1.00 70.31 101 ALA A O 1
ATOM 834 N N . LEU A 1 102 ? 2.338 -6.525 -7.856 1.00 69.19 102 LEU A N 1
ATOM 835 C CA . LEU A 1 102 ? 1.028 -5.932 -8.132 1.00 69.19 102 LEU A CA 1
ATOM 836 C C . LEU A 1 102 ? 0.220 -5.711 -6.865 1.00 69.19 102 LEU A C 1
ATOM 838 O O . LEU A 1 102 ? -0.293 -4.610 -6.655 1.00 69.19 102 LEU A O 1
ATOM 842 N N . THR A 1 103 ? 0.114 -6.734 -6.021 1.00 76.44 103 THR A N 1
ATOM 843 C CA . THR A 1 103 ? -0.643 -6.620 -4.776 1.00 76.44 103 THR A CA 1
ATOM 844 C C . THR A 1 103 ? -0.039 -5.572 -3.847 1.00 76.44 103 THR A C 1
ATOM 846 O O . THR A 1 103 ? -0.783 -4.768 -3.289 1.00 76.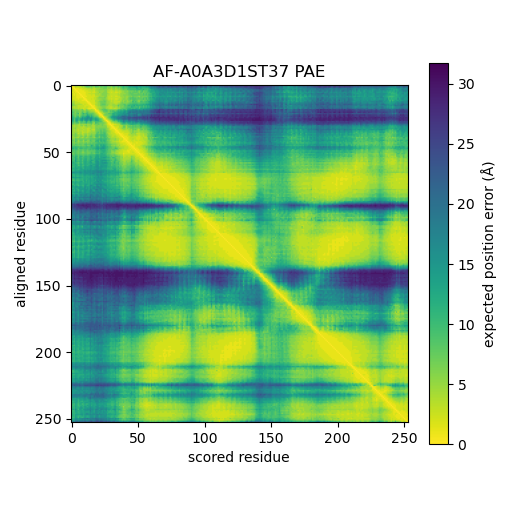44 103 THR A O 1
ATOM 849 N N . THR A 1 104 ? 1.290 -5.480 -3.767 1.00 82.75 104 THR A N 1
ATOM 850 C CA . THR A 1 104 ? 1.980 -4.452 -2.979 1.00 82.75 104 THR A CA 1
ATOM 851 C C . THR A 1 104 ? 1.692 -3.041 -3.497 1.00 82.75 104 THR A C 1
ATOM 853 O O . THR A 1 104 ? 1.327 -2.164 -2.716 1.00 82.75 104 THR A O 1
ATOM 856 N N . LEU A 1 105 ? 1.811 -2.791 -4.808 1.00 82.81 105 LEU A N 1
ATOM 857 C CA . LEU A 1 105 ? 1.543 -1.458 -5.368 1.00 82.81 105 LEU A CA 1
ATOM 858 C C . LEU A 1 105 ? 0.082 -1.033 -5.162 1.00 82.81 105 LEU A C 1
ATOM 860 O O . LEU A 1 105 ? -0.177 0.125 -4.835 1.00 82.81 105 LEU A O 1
ATOM 864 N N . GLN A 1 106 ? -0.862 -1.968 -5.289 1.00 83.56 106 GLN A N 1
ATOM 865 C CA . GLN A 1 106 ? -2.282 -1.713 -5.030 1.00 83.56 106 GLN A CA 1
ATOM 866 C C . GLN A 1 106 ? -2.564 -1.425 -3.548 1.00 83.56 106 GLN A C 1
ATOM 868 O O . GLN A 1 106 ? -3.300 -0.487 -3.239 1.00 83.56 106 GLN A O 1
ATOM 873 N N . ARG A 1 107 ? -1.940 -2.165 -2.619 1.00 87.81 107 ARG A N 1
ATOM 874 C CA . ARG A 1 107 ? -2.037 -1.903 -1.169 1.00 87.81 107 ARG A CA 1
ATOM 875 C C . ARG A 1 107 ? -1.506 -0.515 -0.814 1.00 87.81 107 ARG A C 1
ATOM 877 O O . ARG A 1 107 ? -2.181 0.248 -0.123 1.00 87.81 107 ARG A O 1
ATOM 884 N N . ARG A 1 108 ? -0.363 -0.123 -1.385 1.00 88.75 108 ARG A N 1
ATOM 885 C CA . ARG A 1 108 ? 0.228 1.207 -1.168 1.00 88.75 108 ARG A CA 1
ATOM 886 C C . ARG A 1 108 ? -0.629 2.337 -1.718 1.00 88.75 108 ARG A C 1
ATOM 888 O O . ARG A 1 108 ? -0.819 3.341 -1.033 1.00 88.75 108 ARG A O 1
ATOM 895 N N . LEU A 1 109 ? -1.194 2.148 -2.908 1.00 88.75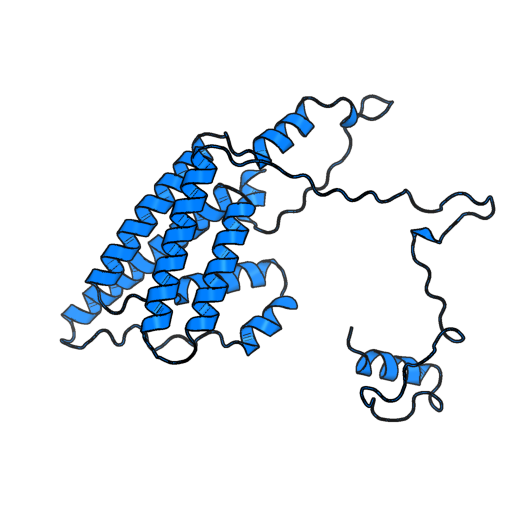 109 LEU A N 1
ATOM 896 C CA . LEU A 1 109 ? -2.148 3.076 -3.508 1.00 88.75 109 LEU A CA 1
ATOM 897 C C . LEU A 1 109 ? -3.411 3.247 -2.649 1.00 88.75 109 LEU A C 1
ATOM 899 O O . LEU A 1 109 ? -3.880 4.368 -2.472 1.00 88.75 109 LEU A O 1
ATOM 903 N N . ALA A 1 110 ? -3.931 2.162 -2.070 1.00 87.44 110 ALA A N 1
ATOM 904 C CA . ALA A 1 110 ? -5.067 2.212 -1.146 1.00 87.44 110 ALA A CA 1
ATOM 905 C C . ALA A 1 110 ? -4.707 2.817 0.229 1.00 87.44 110 ALA A C 1
ATOM 907 O O . ALA A 1 110 ? -5.582 3.284 0.972 1.00 87.44 110 ALA A O 1
ATOM 908 N N . SER A 1 111 ? -3.424 2.813 0.598 1.00 89.69 111 SER A N 1
ATOM 909 C CA . SER A 1 111 ? -2.965 3.358 1.871 1.00 89.69 111 SER A CA 1
ATOM 910 C C . SER A 1 111 ? -2.962 4.884 1.879 1.00 89.69 111 SER A C 1
ATOM 912 O O . SER A 1 111 ? -3.670 5.467 2.708 1.00 89.69 111 SER A O 1
ATOM 914 N N . SER A 1 112 ? -2.185 5.517 0.989 1.00 91.69 112 SER A N 1
ATOM 915 C CA . SER A 1 112 ? -2.137 6.978 0.815 1.00 91.69 112 SER A CA 1
ATOM 916 C C . SER A 1 112 ? -1.444 7.398 -0.494 1.00 91.69 112 SER A C 1
ATOM 918 O O . SER A 1 112 ? -0.612 6.645 -1.015 1.00 91.69 112 SER A O 1
ATOM 920 N N . PRO A 1 113 ? -1.692 8.630 -0.992 1.00 92.44 113 PRO A N 1
ATOM 921 C CA . PRO A 1 113 ? -0.956 9.188 -2.130 1.00 92.44 113 PRO A CA 1
ATOM 922 C C . PRO A 1 113 ? 0.560 9.261 -1.902 1.00 92.44 113 PRO A C 1
ATOM 924 O O . PRO A 1 113 ? 1.330 9.104 -2.848 1.00 92.44 113 PRO A O 1
ATOM 927 N N . GLU A 1 114 ? 1.004 9.474 -0.656 1.00 92.75 114 GLU A N 1
ATOM 928 C CA . GLU A 1 114 ? 2.433 9.497 -0.321 1.00 92.75 114 GLU A CA 1
ATOM 929 C C . GLU A 1 114 ? 3.078 8.126 -0.506 1.00 92.75 114 GLU A C 1
ATOM 931 O O . GLU A 1 114 ? 4.146 8.032 -1.106 1.00 92.75 114 GLU A O 1
ATOM 936 N N . ALA A 1 115 ? 2.421 7.064 -0.031 1.00 92.06 115 ALA A N 1
ATOM 937 C CA . ALA A 1 115 ? 2.964 5.713 -0.105 1.00 92.06 115 ALA A CA 1
ATOM 938 C C . ALA A 1 115 ? 3.188 5.268 -1.554 1.00 92.06 115 ALA A C 1
ATOM 940 O O . ALA A 1 115 ? 4.268 4.780 -1.889 1.00 92.06 115 ALA A O 1
ATOM 941 N N . ILE A 1 116 ? 2.207 5.485 -2.437 1.00 92.75 116 ILE A N 1
ATOM 942 C CA . ILE A 1 116 ? 2.368 5.137 -3.854 1.00 92.75 116 ILE A CA 1
ATOM 943 C C . ILE A 1 116 ? 3.398 6.029 -4.555 1.00 92.75 116 ILE A C 1
ATOM 945 O O . ILE A 1 116 ? 4.213 5.523 -5.327 1.00 92.75 116 ILE A O 1
ATOM 949 N N . TYR A 1 117 ? 3.426 7.332 -4.252 1.00 94.62 117 TYR A N 1
ATOM 950 C CA . TYR A 1 117 ? 4.423 8.252 -4.800 1.00 94.62 117 TYR A CA 1
ATOM 951 C C . TYR A 1 117 ? 5.848 7.801 -4.461 1.00 94.62 117 TYR A C 1
ATOM 953 O O . TYR A 1 117 ? 6.686 7.671 -5.355 1.00 94.62 117 TYR A O 1
ATOM 961 N N . GLN A 1 118 ? 6.118 7.500 -3.188 1.00 93.00 118 GLN A N 1
ATOM 962 C CA . GLN A 1 118 ? 7.442 7.065 -2.748 1.00 93.00 118 GLN A CA 1
ATOM 963 C C . GLN A 1 118 ? 7.836 5.715 -3.351 1.00 93.00 118 GLN A C 1
ATOM 965 O O . GLN A 1 118 ? 9.004 5.523 -3.692 1.00 93.00 118 GLN A O 1
ATOM 970 N N . SER A 1 119 ? 6.893 4.787 -3.533 1.00 90.00 119 SER A N 1
ATOM 971 C CA . SER A 1 119 ? 7.171 3.517 -4.212 1.00 90.00 119 SER A CA 1
ATOM 972 C C . SER A 1 119 ? 7.543 3.693 -5.674 1.00 90.00 119 SER A C 1
ATOM 974 O O . SER A 1 119 ? 8.532 3.113 -6.123 1.00 90.00 119 SER A O 1
ATOM 976 N N . LEU A 1 120 ? 6.786 4.507 -6.412 1.00 91.81 120 LEU A N 1
ATOM 977 C CA . LEU A 1 120 ? 7.062 4.785 -7.821 1.00 91.81 120 LEU A CA 1
ATOM 978 C C . LEU A 1 120 ? 8.406 5.495 -7.986 1.00 91.81 120 LEU A C 1
ATOM 980 O O . LEU A 1 120 ? 9.226 5.067 -8.799 1.00 91.81 120 LEU A O 1
ATOM 984 N N . LYS A 1 121 ? 8.669 6.508 -7.153 1.00 93.50 121 LYS A N 1
ATOM 985 C CA . LYS A 1 121 ? 9.934 7.245 -7.135 1.00 93.50 121 LYS A CA 1
ATOM 986 C C . LYS A 1 121 ? 11.127 6.326 -6.873 1.00 93.50 121 LYS A C 1
ATOM 988 O O . LYS A 1 121 ? 12.065 6.294 -7.668 1.00 93.50 121 LYS A O 1
ATOM 993 N N . ARG A 1 122 ? 11.087 5.544 -5.788 1.00 89.88 122 ARG A N 1
ATOM 994 C CA . ARG A 1 122 ? 12.178 4.627 -5.421 1.00 89.88 122 ARG A CA 1
ATOM 995 C C . ARG A 1 122 ? 12.424 3.579 -6.504 1.00 89.88 122 ARG A C 1
ATOM 997 O O . ARG A 1 122 ? 13.576 3.319 -6.851 1.00 89.88 122 ARG A O 1
ATOM 1004 N N . ARG A 1 123 ? 11.355 3.018 -7.079 1.00 88.19 123 ARG A N 1
ATOM 1005 C CA . ARG A 1 123 ? 11.455 2.071 -8.197 1.00 88.19 123 ARG A CA 1
ATOM 1006 C C . ARG A 1 123 ? 12.113 2.717 -9.416 1.00 88.19 123 ARG A C 1
ATOM 1008 O O . ARG A 1 123 ? 13.041 2.134 -9.969 1.00 88.19 123 ARG A O 1
ATOM 1015 N N . LYS A 1 124 ? 11.681 3.918 -9.810 1.00 91.50 124 LYS A N 1
ATOM 1016 C CA . LYS A 1 124 ? 12.264 4.657 -10.937 1.00 91.50 124 LYS A CA 1
ATOM 1017 C C . LYS A 1 124 ? 13.761 4.895 -10.731 1.00 91.50 124 LYS A C 1
ATOM 1019 O O . LYS A 1 124 ? 14.548 4.489 -11.578 1.00 91.50 124 LYS A O 1
ATOM 1024 N N . GLU A 1 125 ? 14.157 5.456 -9.587 1.00 91.12 125 GLU A N 1
ATOM 1025 C CA . GLU A 1 125 ? 15.568 5.727 -9.259 1.00 91.12 125 GLU A CA 1
ATOM 1026 C C . GLU A 1 125 ? 16.428 4.452 -9.309 1.00 91.12 125 GLU A C 1
ATOM 1028 O O . GLU A 1 125 ? 17.583 4.474 -9.736 1.00 91.12 125 GLU A O 1
ATOM 1033 N N . ARG A 1 126 ? 15.873 3.307 -8.892 1.00 86.50 126 ARG A N 1
ATOM 1034 C CA . ARG A 1 126 ? 16.550 2.006 -8.983 1.00 86.50 126 ARG A CA 1
ATOM 1035 C C . ARG A 1 126 ? 16.726 1.539 -10.424 1.00 86.50 126 ARG A C 1
ATOM 1037 O O . ARG A 1 126 ? 17.816 1.081 -10.768 1.00 86.50 126 ARG A O 1
ATOM 1044 N N . LEU A 1 127 ? 15.696 1.651 -11.261 1.00 86.25 127 LEU A N 1
ATOM 1045 C CA . LEU A 1 127 ? 15.800 1.285 -12.676 1.00 86.25 127 LEU A CA 1
ATOM 1046 C C . LEU A 1 127 ? 16.731 2.229 -13.448 1.00 86.25 127 LEU A C 1
ATOM 1048 O O . LEU A 1 127 ? 17.479 1.762 -14.300 1.00 86.25 127 LEU A O 1
ATOM 1052 N N . GLU A 1 128 ? 16.759 3.520 -13.110 1.00 90.25 128 GLU A N 1
ATOM 1053 C CA . GLU A 1 128 ? 17.706 4.495 -13.667 1.00 90.25 128 GLU A CA 1
ATOM 1054 C C . GLU A 1 128 ? 19.161 4.121 -13.352 1.00 90.25 128 GLU A C 1
ATOM 1056 O O . GLU A 1 128 ? 19.988 4.088 -14.264 1.00 90.25 128 GLU A O 1
ATOM 1061 N N . ARG A 1 129 ? 19.467 3.745 -12.100 1.00 87.94 129 ARG A N 1
ATOM 1062 C CA . ARG A 1 129 ? 20.804 3.236 -11.735 1.00 87.94 129 ARG A CA 1
ATOM 1063 C C . ARG A 1 129 ? 21.179 1.990 -12.540 1.00 87.94 129 ARG A C 1
ATOM 1065 O O . ARG A 1 129 ? 22.269 1.928 -13.099 1.00 87.94 129 ARG A O 1
ATOM 1072 N N . ARG A 1 130 ? 20.256 1.031 -12.673 1.00 81.25 130 ARG A N 1
ATOM 1073 C CA . ARG A 1 130 ? 20.478 -0.188 -13.476 1.00 81.25 130 ARG A CA 1
ATOM 1074 C C . ARG A 1 130 ? 20.703 0.118 -14.957 1.00 81.25 130 ARG A C 1
ATOM 1076 O O . ARG A 1 130 ? 21.522 -0.532 -15.602 1.00 81.25 130 ARG A O 1
ATOM 1083 N N . LEU A 1 131 ? 19.983 1.092 -15.511 1.00 86.94 131 LEU A N 1
ATOM 1084 C CA . LEU A 1 131 ? 20.165 1.542 -16.890 1.00 86.94 131 LEU A CA 1
ATOM 1085 C C . LEU A 1 131 ? 21.571 2.119 -17.098 1.00 86.94 131 LEU A C 1
ATOM 1087 O O . LEU A 1 131 ? 22.199 1.852 -18.124 1.00 86.94 131 LEU A O 1
ATOM 1091 N N . GLU A 1 132 ? 22.066 2.900 -16.139 1.00 86.69 132 GLU A N 1
ATOM 1092 C CA . GLU A 1 132 ? 23.413 3.464 -16.181 1.00 86.69 132 GLU A CA 1
ATOM 1093 C C . GLU A 1 132 ? 24.492 2.372 -16.106 1.00 86.69 132 GLU A C 1
ATOM 1095 O O . GLU A 1 132 ? 25.373 2.332 -16.967 1.00 86.69 132 GLU A O 1
ATOM 1100 N N . GLU A 1 133 ? 24.362 1.426 -15.174 1.00 84.44 133 GLU A N 1
ATOM 1101 C CA . GLU A 1 133 ? 25.243 0.252 -15.055 1.00 84.44 133 GLU A CA 1
ATOM 1102 C C . GLU A 1 133 ? 25.266 -0.580 -16.348 1.00 84.44 133 GLU A C 1
ATOM 1104 O O . GLU A 1 133 ? 26.330 -0.925 -16.867 1.00 84.44 133 GLU A O 1
ATOM 1109 N N . ALA A 1 134 ? 24.096 -0.851 -16.932 1.00 79.38 134 ALA A N 1
ATOM 1110 C CA . ALA A 1 134 ? 23.975 -1.593 -18.183 1.00 79.38 134 ALA A CA 1
ATOM 1111 C C . ALA A 1 134 ? 24.628 -0.876 -19.376 1.00 79.38 134 ALA A C 1
ATOM 1113 O O . ALA A 1 134 ? 25.224 -1.519 -20.246 1.00 79.38 134 ALA A O 1
ATOM 1114 N N . ARG A 1 135 ? 24.522 0.457 -19.439 1.00 82.75 135 ARG A N 1
ATOM 1115 C CA . ARG A 1 135 ? 25.171 1.266 -20.482 1.00 82.75 135 ARG A CA 1
ATOM 1116 C C . ARG A 1 135 ? 26.694 1.249 -20.344 1.00 82.75 135 ARG A C 1
ATOM 1118 O O . ARG A 1 135 ? 27.371 1.171 -21.367 1.00 82.75 135 ARG A O 1
ATOM 1125 N N . GLN A 1 136 ? 27.215 1.284 -19.116 1.00 80.44 136 GLN A N 1
ATOM 1126 C CA . GLN A 1 136 ? 28.653 1.185 -18.840 1.00 80.44 136 GLN A CA 1
ATOM 1127 C C . GLN A 1 136 ? 29.195 -0.206 -19.205 1.00 80.44 136 GLN A C 1
ATOM 1129 O O . GLN A 1 136 ? 30.157 -0.307 -19.961 1.00 80.44 136 GLN A O 1
ATOM 1134 N N . ALA A 1 137 ? 28.521 -1.283 -18.788 1.00 73.00 137 ALA A N 1
ATOM 1135 C CA . ALA A 1 137 ? 28.935 -2.656 -19.091 1.00 73.00 137 ALA A CA 1
ATOM 1136 C C . ALA A 1 137 ? 28.970 -2.958 -20.604 1.00 73.00 137 ALA A C 1
ATOM 1138 O O . ALA A 1 137 ? 29.873 -3.637 -21.094 1.00 73.00 137 ALA A O 1
ATOM 1139 N N . ARG A 1 138 ? 28.021 -2.406 -21.373 1.00 67.19 138 ARG A N 1
ATOM 1140 C CA . ARG A 1 138 ? 27.966 -2.565 -22.836 1.00 67.19 138 ARG A CA 1
ATOM 1141 C C . ARG A 1 138 ? 29.095 -1.832 -23.575 1.00 67.19 138 ARG A C 1
ATOM 1143 O O . ARG A 1 138 ? 29.395 -2.182 -24.711 1.00 67.19 138 ARG A O 1
ATOM 1150 N N . GLN A 1 139 ? 29.717 -0.819 -22.965 1.00 59.12 139 GLN A N 1
ATOM 1151 C CA . GLN A 1 139 ? 30.919 -0.188 -23.524 1.00 59.12 139 GLN A CA 1
ATOM 1152 C C . GLN A 1 139 ? 32.176 -1.053 -23.342 1.00 59.12 139 GLN A C 1
ATOM 1154 O O . GLN A 1 139 ? 33.122 -0.894 -24.110 1.00 59.12 139 GLN A O 1
ATOM 1159 N N . GLU A 1 140 ? 32.185 -1.972 -22.372 1.00 55.12 140 GLU A N 1
ATOM 1160 C CA . GLU A 1 140 ? 33.347 -2.809 -22.050 1.00 55.12 140 GLU A CA 1
ATOM 1161 C C . GLU A 1 140 ? 33.306 -4.196 -22.720 1.00 55.12 140 GLU A C 1
ATOM 1163 O O . GLU A 1 140 ? 34.364 -4.751 -23.022 1.00 55.12 140 GLU A O 1
ATOM 1168 N N . VAL A 1 141 ? 32.119 -4.746 -23.020 1.00 51.34 141 VAL A N 1
ATOM 1169 C CA . VAL A 1 141 ? 31.950 -6.030 -23.730 1.00 51.34 141 VAL A CA 1
ATOM 1170 C C . VAL A 1 141 ? 30.694 -6.000 -24.615 1.00 51.34 141 VAL A C 1
ATOM 1172 O O . VAL A 1 141 ? 29.611 -5.642 -24.157 1.00 51.34 141 VAL A O 1
ATOM 1175 N N . ASP A 1 142 ? 30.815 -6.442 -25.872 1.00 46.03 142 ASP A N 1
ATOM 1176 C CA . ASP A 1 142 ? 29.716 -6.584 -26.849 1.00 46.03 142 ASP A CA 1
ATOM 1177 C C . ASP A 1 142 ? 28.843 -7.829 -26.545 1.00 46.03 142 ASP A C 1
ATOM 1179 O O . ASP A 1 142 ? 28.644 -8.711 -27.381 1.00 46.03 142 ASP A O 1
ATOM 1183 N N . ALA A 1 143 ? 28.394 -7.959 -25.292 1.00 44.97 143 ALA A N 1
ATOM 1184 C CA . ALA A 1 143 ? 27.604 -9.085 -24.799 1.00 44.97 143 ALA A CA 1
ATOM 1185 C C . ALA A 1 143 ? 26.111 -8.717 -24.655 1.00 44.97 143 ALA A C 1
ATOM 1187 O O . ALA A 1 143 ? 25.780 -7.572 -24.326 1.00 44.97 143 ALA A O 1
ATOM 1188 N N . PRO A 1 144 ? 25.182 -9.675 -24.864 1.00 48.03 144 PRO A N 1
ATOM 1189 C CA . PRO A 1 144 ? 23.777 -9.512 -24.489 1.00 48.03 144 PRO A CA 1
ATOM 1190 C C . PRO A 1 144 ? 23.658 -9.167 -22.999 1.00 48.03 144 PRO A C 1
ATOM 1192 O O . PRO A 1 144 ? 24.479 -9.622 -22.203 1.00 48.03 144 PRO A O 1
ATOM 1195 N N . LEU A 1 145 ? 22.635 -8.395 -22.608 1.00 53.19 145 LEU A N 1
ATOM 1196 C CA . LEU A 1 145 ? 22.359 -8.086 -21.200 1.00 53.19 145 LEU A CA 1
ATOM 1197 C C . LEU A 1 145 ? 22.000 -9.363 -20.413 1.00 53.19 145 LEU A C 1
ATOM 1199 O O . LEU A 1 145 ? 20.837 -9.645 -20.145 1.00 53.19 145 LEU A O 1
ATOM 1203 N N . GLU A 1 146 ? 23.008 -10.109 -19.975 1.00 50.09 146 GLU A N 1
ATOM 1204 C CA . GLU A 1 146 ? 22.903 -11.129 -18.924 1.00 50.09 146 GLU A CA 1
ATOM 1205 C C . GLU A 1 146 ? 22.909 -10.483 -17.519 1.00 50.09 146 GLU A C 1
ATOM 1207 O O . GLU A 1 146 ? 22.989 -11.170 -16.506 1.00 50.09 146 GLU A O 1
ATOM 1212 N N . LEU A 1 147 ? 22.757 -9.151 -17.426 1.00 48.44 147 LEU A N 1
ATOM 1213 C CA . LEU A 1 147 ? 22.670 -8.402 -16.161 1.00 48.44 147 LEU A CA 1
ATOM 1214 C C . LEU A 1 147 ? 21.431 -8.751 -15.310 1.00 48.44 147 LEU A C 1
ATOM 1216 O O . LEU A 1 147 ? 21.331 -8.322 -14.164 1.00 48.44 147 LEU A O 1
ATOM 1220 N N . PHE A 1 148 ? 20.487 -9.531 -15.843 1.00 47.72 148 PHE A N 1
ATOM 1221 C CA . PHE A 1 148 ? 19.208 -9.831 -15.193 1.00 47.72 148 PHE A CA 1
ATOM 1222 C C . PHE A 1 148 ? 19.129 -11.225 -14.549 1.00 47.72 148 PHE A C 1
ATOM 1224 O O . PHE A 1 148 ? 18.054 -11.597 -14.081 1.00 47.72 148 PHE A O 1
ATOM 1231 N N . GLN A 1 149 ? 20.203 -12.025 -14.554 1.00 47.62 149 GLN A N 1
ATOM 1232 C CA . GLN A 1 149 ? 20.166 -13.427 -14.091 1.00 47.62 149 GLN A CA 1
ATOM 1233 C C . GLN A 1 149 ? 20.763 -13.664 -12.688 1.00 47.62 149 GLN A C 1
ATOM 1235 O O . GLN A 1 149 ? 20.669 -14.774 -12.177 1.00 47.62 149 GLN A O 1
ATOM 1240 N N . GLY A 1 150 ? 21.361 -12.651 -12.049 1.00 43.72 150 GLY A N 1
ATOM 1241 C CA . GLY A 1 150 ? 22.182 -12.848 -10.843 1.00 43.72 150 GLY A CA 1
ATOM 1242 C C . GLY A 1 150 ? 21.514 -12.620 -9.482 1.00 43.72 150 GLY A C 1
ATOM 1243 O O . GLY A 1 150 ? 22.161 -12.852 -8.465 1.00 43.72 150 GLY A O 1
ATOM 1244 N N . LEU A 1 151 ? 20.266 -12.147 -9.425 1.00 46.44 151 LEU A N 1
ATOM 1245 C CA . LEU A 1 151 ? 19.573 -11.945 -8.147 1.00 46.44 151 LEU A CA 1
ATOM 1246 C C . LEU A 1 151 ? 18.698 -13.165 -7.833 1.00 46.44 151 LEU A C 1
ATOM 1248 O O . LEU A 1 151 ? 17.967 -13.602 -8.727 1.00 46.44 151 LEU A O 1
ATOM 1252 N N . PRO A 1 152 ? 18.757 -13.713 -6.602 1.00 47.16 152 PRO A N 1
ATOM 1253 C CA . PRO A 1 152 ? 17.861 -14.785 -6.205 1.00 47.16 152 PRO A CA 1
ATOM 1254 C C . PRO A 1 152 ? 16.423 -14.292 -6.362 1.00 47.16 152 PRO A C 1
ATOM 1256 O O . PRO A 1 152 ? 16.046 -13.255 -5.811 1.00 47.16 152 PRO A O 1
ATOM 1259 N N . LEU A 1 153 ? 15.660 -15.012 -7.183 1.00 55.41 153 LEU A N 1
ATOM 1260 C CA . LEU A 1 153 ? 14.217 -14.855 -7.265 1.00 55.41 153 LEU A CA 1
ATOM 1261 C C . LEU A 1 153 ? 13.654 -15.242 -5.904 1.00 55.41 153 LEU A C 1
ATOM 1263 O O . LEU A 1 153 ? 13.979 -16.318 -5.408 1.00 55.41 153 LEU A O 1
ATOM 1267 N N . ILE A 1 154 ? 12.845 -14.362 -5.324 1.00 58.31 154 ILE A N 1
ATOM 1268 C CA . ILE A 1 154 ? 12.057 -14.697 -4.139 1.00 58.31 154 ILE A CA 1
ATOM 1269 C C . ILE A 1 154 ? 11.100 -15.808 -4.574 1.00 58.31 154 ILE A C 1
ATOM 1271 O O . ILE A 1 154 ? 10.316 -15.618 -5.510 1.00 58.31 154 ILE A O 1
ATOM 1275 N N . SER A 1 155 ? 11.285 -16.989 -3.989 1.00 57.88 155 SER A N 1
ATOM 1276 C CA . SER A 1 155 ? 10.494 -18.177 -4.288 1.00 57.88 155 SER A CA 1
ATOM 1277 C C . SER A 1 155 ? 9.101 -18.059 -3.673 1.00 57.88 155 SER A C 1
ATOM 1279 O O . SER A 1 155 ? 8.881 -17.238 -2.786 1.00 57.88 155 SER A O 1
ATOM 1281 N N . ASP A 1 156 ? 8.152 -18.872 -4.139 1.00 57.91 156 ASP A N 1
ATOM 1282 C CA . ASP A 1 156 ? 6.812 -18.902 -3.541 1.00 57.91 156 ASP A CA 1
ATOM 1283 C C . ASP A 1 156 ? 6.876 -19.305 -2.048 1.00 57.91 156 ASP A C 1
ATOM 1285 O O . ASP A 1 156 ? 6.107 -18.774 -1.253 1.00 57.91 156 ASP A O 1
ATOM 1289 N N . ASP A 1 157 ? 7.859 -20.125 -1.647 1.00 56.50 157 ASP A N 1
ATOM 1290 C CA . ASP A 1 157 ? 8.110 -20.489 -0.242 1.00 56.50 157 ASP A CA 1
ATOM 1291 C C . ASP A 1 157 ? 8.587 -19.277 0.591 1.00 56.50 157 ASP A C 1
ATOM 1293 O O . ASP A 1 157 ? 8.137 -19.076 1.717 1.00 56.50 157 ASP A O 1
ATOM 1297 N N . ASP A 1 158 ? 9.439 -18.409 0.025 1.00 61.81 158 ASP A N 1
ATOM 1298 C CA . ASP A 1 158 ? 9.875 -17.173 0.698 1.00 61.81 158 ASP A CA 1
ATOM 1299 C C . ASP A 1 158 ? 8.703 -16.187 0.898 1.00 61.81 158 ASP A C 1
ATOM 1301 O O . ASP A 1 158 ? 8.727 -15.378 1.826 1.00 61.81 158 ASP A O 1
ATOM 1305 N N . LEU A 1 159 ? 7.684 -16.234 0.024 1.00 61.50 159 LEU A N 1
ATOM 1306 C CA . LEU A 1 159 ? 6.466 -15.418 0.124 1.00 61.50 159 LEU A CA 1
ATOM 1307 C C . LEU A 1 159 ? 5.507 -15.906 1.218 1.00 61.50 159 LEU A C 1
ATOM 1309 O O . LEU A 1 159 ? 4.803 -15.078 1.793 1.00 61.50 159 LEU A O 1
ATOM 1313 N N . GLU A 1 160 ? 5.472 -17.206 1.514 1.00 59.03 160 GLU A N 1
ATOM 1314 C CA . GLU A 1 160 ? 4.673 -17.753 2.621 1.00 59.03 160 GLU A CA 1
ATOM 1315 C C . GLU A 1 160 ? 5.280 -17.381 3.985 1.00 59.03 160 GLU A C 1
ATOM 1317 O O . GLU A 1 160 ? 4.552 -17.008 4.906 1.00 59.03 160 GLU A O 1
ATOM 1322 N N . ASP A 1 161 ? 6.612 -17.368 4.094 1.00 62.12 161 ASP A N 1
ATOM 1323 C CA . ASP A 1 161 ? 7.324 -16.987 5.323 1.00 62.12 161 ASP A CA 1
ATOM 1324 C C . ASP A 1 161 ? 7.211 -15.484 5.655 1.00 62.12 161 ASP A C 1
ATOM 1326 O O . ASP A 1 161 ? 7.418 -15.077 6.801 1.00 62.12 161 ASP A O 1
ATOM 1330 N N . LEU A 1 162 ? 6.850 -14.644 4.678 1.00 60.53 162 LEU A N 1
ATOM 1331 C CA . LEU A 1 162 ? 6.662 -13.199 4.855 1.00 60.53 162 LEU A CA 1
ATOM 1332 C C . LEU A 1 162 ? 5.523 -12.862 5.834 1.00 60.53 162 LEU A C 1
ATOM 1334 O O . LEU A 1 162 ? 5.585 -11.817 6.476 1.00 60.53 162 LEU A O 1
ATOM 1338 N N . GLU A 1 163 ? 4.518 -13.727 6.009 1.00 55.97 163 GLU A N 1
ATOM 1339 C CA . GLU A 1 163 ? 3.406 -13.476 6.944 1.00 55.97 163 GLU A CA 1
ATOM 1340 C C . GLU A 1 163 ? 3.848 -13.417 8.423 1.00 55.97 163 GLU A C 1
ATOM 1342 O O . GLU A 1 163 ? 3.175 -12.779 9.236 1.00 55.97 163 GLU A O 1
ATOM 1347 N N . ASP A 1 164 ? 4.991 -14.024 8.766 1.00 61.72 164 ASP A N 1
ATOM 1348 C CA . ASP A 1 164 ? 5.540 -14.088 10.130 1.00 61.72 164 ASP A CA 1
ATOM 1349 C C . ASP A 1 164 ? 6.634 -13.026 10.406 1.00 61.72 164 ASP A C 1
ATOM 1351 O O . ASP A 1 164 ? 7.186 -12.951 11.512 1.00 61.72 164 ASP A O 1
ATOM 1355 N N . VAL A 1 165 ? 6.962 -12.188 9.416 1.00 66.81 165 VAL A N 1
ATOM 1356 C CA . VAL A 1 165 ? 8.032 -11.179 9.490 1.00 66.81 165 VAL A CA 1
ATOM 1357 C C . VAL A 1 165 ? 7.520 -9.880 10.141 1.00 66.81 165 VAL A C 1
ATOM 1359 O O . VAL A 1 165 ? 6.384 -9.472 9.895 1.00 66.81 165 VAL A O 1
ATOM 1362 N N . PRO A 1 166 ? 8.329 -9.167 10.955 1.00 73.50 166 PRO A N 1
ATOM 1363 C CA . PRO A 1 166 ? 7.936 -7.863 11.491 1.00 73.50 166 PRO A CA 1
ATOM 1364 C C . PRO A 1 166 ? 7.580 -6.855 10.386 1.00 73.50 166 PRO A C 1
ATOM 1366 O O . PRO A 1 166 ? 8.303 -6.756 9.397 1.00 73.50 166 PRO A O 1
ATOM 1369 N N . ASP A 1 167 ? 6.556 -6.018 10.599 1.00 67.75 167 ASP A N 1
ATOM 1370 C CA . ASP A 1 167 ? 6.036 -5.051 9.607 1.00 67.75 167 ASP A CA 1
ATOM 1371 C C . ASP A 1 167 ? 7.121 -4.219 8.889 1.00 67.75 167 ASP A C 1
ATOM 1373 O O . ASP A 1 167 ? 7.026 -3.933 7.697 1.00 67.75 167 ASP A O 1
ATOM 1377 N N . ALA A 1 168 ? 8.184 -3.831 9.604 1.00 67.94 168 ALA A N 1
ATOM 1378 C CA . ALA A 1 168 ? 9.284 -3.052 9.036 1.00 67.94 168 ALA A CA 1
ATOM 1379 C C . ALA A 1 168 ? 10.162 -3.856 8.058 1.00 67.94 168 ALA A C 1
ATOM 1381 O O . ALA A 1 168 ? 10.639 -3.306 7.066 1.00 67.94 168 ALA A O 1
ATOM 1382 N N . GLU A 1 169 ? 10.392 -5.136 8.345 1.00 69.50 169 GLU A N 1
ATOM 1383 C CA . GLU A 1 169 ? 11.144 -6.051 7.482 1.00 69.50 169 GLU A CA 1
ATOM 1384 C C . GLU A 1 169 ? 10.274 -6.546 6.315 1.00 69.50 169 GLU A C 1
ATOM 1386 O O . GLU A 1 169 ? 10.779 -6.727 5.202 1.00 69.50 169 GLU A O 1
ATOM 1391 N N . LEU A 1 170 ? 8.959 -6.671 6.538 1.00 72.56 170 LEU A N 1
ATOM 1392 C CA . LEU A 1 170 ? 7.964 -6.937 5.500 1.00 72.56 170 LEU A CA 1
ATOM 1393 C C . LEU A 1 170 ? 7.989 -5.837 4.432 1.00 72.56 170 LEU A C 1
ATOM 1395 O O . LEU A 1 170 ? 8.183 -6.130 3.256 1.00 72.56 170 LEU A O 1
ATOM 1399 N N . GLU A 1 171 ? 7.886 -4.568 4.840 1.00 69.44 171 GLU A N 1
ATOM 1400 C CA . GLU A 1 171 ? 7.871 -3.422 3.919 1.00 69.44 171 GLU A CA 1
ATOM 1401 C C . GLU A 1 171 ? 9.149 -3.346 3.061 1.00 69.44 171 GLU A C 1
ATOM 1403 O O . GLU A 1 171 ? 9.085 -3.060 1.861 1.00 69.44 171 GLU A O 1
ATOM 1408 N N . GLU A 1 172 ? 10.318 -3.628 3.647 1.00 72.94 172 GLU A N 1
ATOM 1409 C CA . GLU A 1 172 ? 11.588 -3.635 2.914 1.00 72.94 172 GLU A CA 1
ATOM 1410 C C . GLU A 1 172 ? 11.649 -4.782 1.898 1.00 72.94 172 GLU A C 1
ATOM 1412 O O . GLU A 1 172 ? 12.119 -4.613 0.770 1.00 72.94 172 GLU A O 1
ATOM 1417 N N . THR A 1 173 ? 11.152 -5.953 2.282 1.00 71.44 173 THR A N 1
ATOM 1418 C CA . THR A 1 173 ? 11.131 -7.132 1.417 1.00 71.44 173 THR A CA 1
ATOM 1419 C C . THR A 1 173 ? 10.137 -6.950 0.275 1.00 71.44 173 THR A C 1
ATOM 1421 O O . THR A 1 173 ? 10.497 -7.188 -0.876 1.00 71.44 173 THR A O 1
ATOM 1424 N N . GLU A 1 174 ? 8.952 -6.402 0.548 1.00 73.19 174 GLU A N 1
ATOM 1425 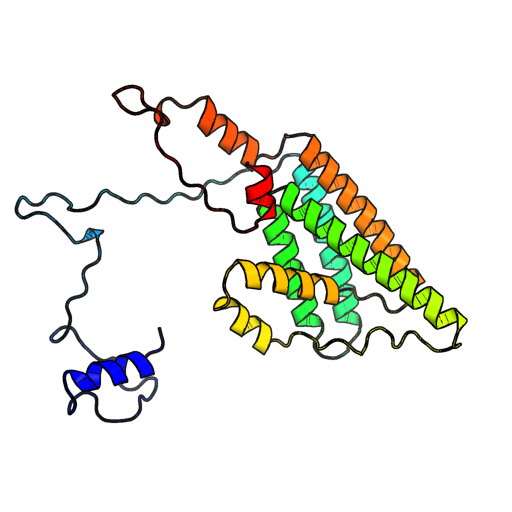C CA . GLU A 1 174 ? 7.975 -6.005 -0.465 1.00 73.19 174 GLU A CA 1
ATOM 1426 C C . GLU A 1 174 ? 8.577 -5.054 -1.510 1.00 73.19 174 GLU A C 1
ATOM 1428 O O . GLU A 1 174 ? 8.381 -5.235 -2.714 1.00 73.19 174 GLU A O 1
ATOM 1433 N N . GLU A 1 175 ? 9.369 -4.067 -1.082 1.00 70.31 175 GLU A N 1
ATOM 1434 C CA . GLU A 1 175 ? 10.050 -3.161 -2.010 1.00 70.31 175 GLU A CA 1
ATOM 1435 C C . GLU A 1 175 ? 11.065 -3.875 -2.896 1.00 70.31 175 GLU A C 1
ATOM 1437 O O . GLU A 1 175 ? 11.102 -3.617 -4.103 1.00 70.31 175 GLU A O 1
ATOM 1442 N N . ARG A 1 176 ? 11.853 -4.794 -2.327 1.00 70.94 176 ARG A N 1
ATOM 1443 C CA . ARG A 1 176 ? 12.812 -5.597 -3.096 1.00 70.94 176 ARG A CA 1
ATOM 1444 C C . ARG A 1 176 ? 12.102 -6.482 -4.123 1.00 70.94 176 ARG A C 1
ATOM 1446 O O . ARG A 1 176 ? 12.579 -6.572 -5.253 1.00 70.94 176 ARG A O 1
ATOM 1453 N N . VAL A 1 177 ? 10.965 -7.090 -3.769 1.00 70.12 177 VAL A N 1
ATOM 1454 C CA . VAL A 1 177 ? 10.154 -7.906 -4.694 1.00 70.12 177 VAL A CA 1
ATOM 1455 C C . VAL A 1 177 ? 9.659 -7.052 -5.859 1.00 70.12 177 VAL A C 1
ATOM 1457 O O . VAL A 1 177 ? 9.839 -7.412 -7.024 1.00 70.12 177 VAL A O 1
ATOM 1460 N N . VAL A 1 178 ? 9.090 -5.879 -5.556 1.00 68.81 178 VAL A N 1
ATOM 1461 C CA . VAL A 1 178 ? 8.635 -4.924 -6.572 1.00 68.81 178 VAL A CA 1
ATOM 1462 C C . VAL A 1 178 ? 9.787 -4.587 -7.523 1.00 68.81 178 VAL A C 1
ATOM 1464 O O . VAL A 1 178 ? 9.603 -4.625 -8.736 1.00 68.81 178 VAL A O 1
ATOM 1467 N N . ASP A 1 179 ? 11.000 -4.357 -7.027 1.00 65.50 179 ASP A N 1
ATOM 1468 C CA . ASP A 1 179 ? 12.160 -4.045 -7.873 1.00 65.50 179 ASP A CA 1
ATOM 1469 C C . ASP A 1 179 ? 12.636 -5.185 -8.776 1.00 65.50 179 ASP A C 1
ATOM 1471 O O . ASP A 1 179 ? 13.256 -4.938 -9.818 1.00 65.50 179 ASP A O 1
ATOM 1475 N N . GLN A 1 180 ? 12.413 -6.432 -8.371 1.00 65.19 180 GLN A N 1
ATOM 1476 C CA . GLN A 1 180 ? 12.755 -7.616 -9.161 1.00 65.19 180 GLN A CA 1
ATOM 1477 C C . GLN A 1 180 ? 11.728 -7.891 -10.268 1.00 65.19 180 GLN A C 1
ATOM 1479 O O . GLN A 1 180 ? 12.039 -8.593 -11.227 1.00 65.19 180 GLN A O 1
ATOM 1484 N N . ALA A 1 181 ? 10.535 -7.301 -10.177 1.00 64.81 181 ALA A N 1
ATOM 1485 C CA . ALA A 1 181 ? 9.426 -7.539 -11.093 1.00 64.81 181 ALA A CA 1
ATOM 1486 C C . ALA A 1 181 ? 9.536 -6.836 -12.465 1.00 64.81 181 ALA A C 1
ATOM 1488 O O . ALA A 1 181 ? 8.597 -6.923 -13.250 1.00 64.81 181 ALA A O 1
ATOM 1489 N N . SER A 1 182 ? 10.620 -6.113 -12.779 1.00 70.06 182 SER A N 1
ATOM 1490 C CA . SER A 1 182 ? 10.781 -5.533 -14.127 1.00 70.06 182 SER A CA 1
ATOM 1491 C C . SER A 1 182 ? 10.950 -6.647 -15.167 1.00 70.06 182 SER A C 1
ATOM 1493 O O . SER A 1 182 ? 11.832 -7.502 -15.048 1.00 70.06 182 SER A O 1
ATOM 1495 N N . ALA A 1 183 ? 10.102 -6.634 -16.200 1.00 67.50 183 ALA A N 1
ATOM 1496 C CA . ALA A 1 183 ? 10.144 -7.604 -17.293 1.00 67.50 183 ALA A CA 1
ATOM 1497 C C . ALA A 1 183 ? 11.079 -7.180 -18.446 1.00 67.50 183 ALA A C 1
ATOM 1499 O O . ALA A 1 183 ? 11.218 -7.920 -19.426 1.00 67.50 183 ALA A O 1
ATOM 1500 N N . ALA A 1 184 ? 11.712 -6.003 -18.359 1.00 70.06 184 ALA A N 1
ATOM 1501 C CA . ALA A 1 184 ? 12.565 -5.464 -19.414 1.00 70.06 184 ALA A CA 1
ATOM 1502 C C . ALA A 1 184 ? 13.805 -6.346 -19.657 1.00 70.06 184 ALA A C 1
ATOM 1504 O O . ALA A 1 184 ? 14.571 -6.640 -18.740 1.00 70.06 184 ALA A O 1
ATOM 1505 N N . ARG A 1 185 ? 14.029 -6.752 -20.914 1.00 70.50 185 ARG A N 1
ATOM 1506 C CA . ARG A 1 185 ? 15.204 -7.535 -21.348 1.00 70.50 185 ARG A CA 1
ATOM 1507 C C . ARG A 1 185 ? 16.236 -6.689 -22.085 1.00 70.50 185 ARG A C 1
ATOM 1509 O O . ARG A 1 185 ? 17.388 -7.096 -22.221 1.00 70.50 185 ARG A O 1
ATOM 1516 N N . THR A 1 186 ? 15.834 -5.525 -22.585 1.00 76.12 186 THR A N 1
ATOM 1517 C CA . THR A 1 186 ? 16.706 -4.626 -23.347 1.00 76.12 186 THR A CA 1
ATOM 1518 C C . THR A 1 186 ? 16.790 -3.243 -22.714 1.00 76.12 186 THR A C 1
ATOM 1520 O O . THR A 1 186 ? 15.872 -2.799 -22.030 1.00 76.12 186 THR A O 1
ATOM 1523 N N . ILE A 1 187 ? 17.880 -2.526 -23.004 1.00 82.75 187 ILE A N 1
ATOM 1524 C CA . ILE A 1 187 ? 18.053 -1.116 -22.615 1.00 82.75 187 ILE A CA 1
ATOM 1525 C C . ILE A 1 187 ? 16.872 -0.262 -23.098 1.00 82.75 187 ILE A C 1
ATOM 1527 O O . ILE A 1 187 ? 16.356 0.543 -22.334 1.00 82.75 187 ILE A O 1
ATOM 1531 N N . ALA A 1 188 ? 16.403 -0.479 -24.330 1.00 84.50 188 ALA A N 1
ATOM 1532 C CA . ALA A 1 188 ? 15.279 0.269 -24.887 1.00 84.50 188 ALA A CA 1
ATOM 1533 C C . ALA A 1 188 ? 13.966 -0.003 -24.131 1.00 84.50 188 ALA A C 1
ATOM 1535 O O . ALA A 1 188 ? 13.199 0.917 -23.868 1.00 84.50 188 ALA A O 1
ATOM 1536 N N . GLU A 1 189 ? 13.704 -1.254 -23.746 1.00 83.81 189 GLU A N 1
ATOM 1537 C CA . GLU A 1 189 ? 12.530 -1.592 -22.932 1.00 83.81 189 GLU A CA 1
ATOM 1538 C C . GLU A 1 189 ? 12.608 -0.992 -21.527 1.00 83.81 189 GLU A C 1
ATOM 1540 O O . GLU A 1 189 ? 11.595 -0.518 -21.017 1.00 83.81 189 GLU A O 1
ATOM 1545 N N . LEU A 1 190 ? 13.802 -0.983 -20.927 1.00 84.44 190 LEU A N 1
ATOM 1546 C CA . LEU A 1 190 ? 14.041 -0.394 -19.613 1.00 84.44 190 LEU A CA 1
ATOM 1547 C C . LEU A 1 190 ? 13.850 1.132 -19.641 1.00 84.44 190 LEU A C 1
ATOM 1549 O O . LEU A 1 190 ? 13.235 1.694 -18.742 1.00 84.44 190 LEU A O 1
ATOM 1553 N N . GLU A 1 191 ? 14.310 1.803 -20.699 1.00 89.81 191 GLU A N 1
ATOM 1554 C CA . GLU A 1 191 ? 14.073 3.236 -20.926 1.00 89.81 191 GLU A CA 1
ATOM 1555 C C . GLU A 1 191 ? 12.579 3.564 -21.048 1.00 89.81 191 GLU A C 1
ATOM 1557 O O . GLU A 1 191 ? 12.116 4.564 -20.496 1.00 89.81 191 GLU A O 1
ATOM 1562 N N . VAL A 1 192 ? 11.811 2.711 -21.736 1.00 91.25 192 VAL A N 1
ATOM 1563 C CA . VAL A 1 192 ? 10.352 2.859 -21.847 1.00 91.25 192 VAL A CA 1
ATOM 1564 C C . VAL A 1 192 ? 9.672 2.680 -20.486 1.00 91.25 192 VAL A C 1
ATOM 1566 O O . VAL A 1 192 ? 8.797 3.481 -20.149 1.00 91.25 192 VAL A O 1
ATOM 1569 N N . GLU A 1 193 ? 10.077 1.684 -19.690 1.00 89.69 193 GLU A N 1
ATOM 1570 C CA . GLU A 1 193 ? 9.540 1.467 -18.335 1.00 89.69 193 GLU A CA 1
ATOM 1571 C C . GLU A 1 193 ? 9.847 2.661 -17.419 1.00 89.69 193 GLU A C 1
ATOM 1573 O O . GLU A 1 193 ? 8.944 3.181 -16.765 1.00 89.69 193 GLU A O 1
ATOM 1578 N N . ILE A 1 194 ? 11.085 3.168 -17.427 1.00 92.19 194 ILE A N 1
ATOM 1579 C CA . ILE A 1 194 ? 11.483 4.350 -16.645 1.00 92.19 194 ILE A CA 1
ATOM 1580 C C . ILE A 1 194 ? 10.649 5.575 -17.038 1.00 92.19 194 ILE A C 1
ATOM 1582 O O . ILE A 1 194 ? 10.159 6.293 -16.166 1.00 92.19 194 ILE A O 1
ATOM 1586 N N . ALA A 1 195 ? 10.442 5.807 -18.337 1.00 95.12 195 ALA A N 1
ATOM 1587 C CA . ALA A 1 195 ? 9.627 6.924 -18.810 1.00 95.12 195 ALA A CA 1
ATOM 1588 C C . ALA A 1 195 ? 8.160 6.806 -18.364 1.00 95.12 195 ALA A C 1
ATOM 1590 O O . ALA A 1 195 ? 7.517 7.815 -18.071 1.00 95.12 195 ALA A O 1
ATOM 1591 N N . LEU A 1 196 ? 7.625 5.585 -18.300 1.00 93.88 196 LEU A N 1
ATOM 1592 C CA . LEU A 1 196 ? 6.283 5.329 -17.789 1.00 93.88 196 LEU A CA 1
ATOM 1593 C C . LEU A 1 196 ? 6.218 5.577 -16.276 1.00 93.88 196 LEU A C 1
ATOM 1595 O O . LEU A 1 196 ? 5.343 6.317 -15.826 1.00 93.88 196 LEU A O 1
ATOM 1599 N N . LEU A 1 197 ? 7.170 5.047 -15.504 1.00 93.50 197 LEU A N 1
ATOM 1600 C CA . LEU A 1 197 ? 7.261 5.283 -14.060 1.00 93.50 197 LEU A CA 1
ATOM 1601 C C . LEU A 1 197 ? 7.394 6.768 -13.721 1.00 93.50 197 LEU A C 1
ATOM 1603 O O . LEU A 1 197 ? 6.751 7.226 -12.784 1.00 93.50 197 LEU A O 1
ATOM 1607 N N . ALA A 1 198 ? 8.150 7.537 -14.508 1.00 96.94 198 ALA A N 1
ATOM 1608 C CA . ALA A 1 198 ? 8.261 8.984 -14.334 1.00 96.94 198 ALA A CA 1
ATOM 1609 C C . ALA A 1 198 ? 6.910 9.702 -14.504 1.00 96.94 198 ALA A C 1
ATOM 1611 O O . ALA A 1 198 ? 6.612 10.641 -13.767 1.00 96.94 198 ALA A O 1
ATOM 1612 N N . ARG A 1 199 ? 6.064 9.253 -15.446 1.00 96.94 199 ARG A N 1
ATOM 1613 C CA . ARG A 1 199 ? 4.701 9.792 -15.597 1.00 96.94 199 ARG A CA 1
ATOM 1614 C C . ARG A 1 199 ? 3.812 9.431 -14.411 1.00 96.94 199 ARG A C 1
ATOM 1616 O O . ARG A 1 199 ? 3.094 10.298 -13.922 1.00 96.94 199 ARG A O 1
ATOM 1623 N N . LEU A 1 200 ? 3.867 8.181 -13.946 1.00 95.69 200 LEU A N 1
ATOM 1624 C CA . LEU A 1 200 ? 3.089 7.734 -12.785 1.00 95.69 200 LEU A CA 1
ATOM 1625 C C . LEU A 1 200 ? 3.517 8.450 -11.501 1.00 95.69 200 LEU A C 1
ATOM 1627 O O . LEU A 1 200 ? 2.666 8.843 -10.710 1.00 95.69 200 LEU A O 1
ATOM 1631 N N . GLU A 1 201 ? 4.821 8.639 -11.295 1.00 96.44 201 GLU A N 1
ATOM 1632 C CA . GLU A 1 201 ? 5.369 9.386 -10.161 1.00 96.44 201 GLU A CA 1
ATOM 1633 C C . GLU A 1 201 ? 4.849 10.824 -10.151 1.00 96.44 201 GLU A C 1
ATOM 1635 O O . GLU A 1 201 ? 4.382 11.296 -9.117 1.00 96.44 201 GLU A O 1
ATOM 1640 N N . GLU A 1 202 ? 4.880 11.511 -11.296 1.00 96.94 202 GLU A N 1
ATOM 1641 C CA . GLU A 1 202 ? 4.371 12.878 -11.400 1.00 96.94 202 GLU A CA 1
ATOM 1642 C C . GLU A 1 202 ? 2.856 12.935 -11.160 1.00 96.94 202 GLU A C 1
ATOM 1644 O O . GLU A 1 202 ? 2.380 13.818 -10.448 1.00 96.94 202 GLU A O 1
ATOM 1649 N N . LEU A 1 203 ? 2.091 11.965 -11.671 1.00 95.50 203 LEU A N 1
ATOM 1650 C CA . LEU A 1 203 ? 0.660 11.865 -11.389 1.00 95.50 203 LEU A CA 1
ATOM 1651 C C . LEU A 1 203 ? 0.399 11.661 -9.888 1.00 95.50 203 LEU A C 1
ATOM 1653 O O . LEU A 1 203 ? -0.398 12.389 -9.299 1.00 95.50 203 LEU A O 1
ATOM 1657 N N . ALA A 1 204 ? 1.112 10.735 -9.242 1.00 94.88 204 ALA A N 1
ATOM 1658 C CA . ALA A 1 204 ? 1.007 10.494 -7.803 1.00 94.88 204 ALA A CA 1
ATOM 1659 C C . ALA A 1 204 ? 1.382 11.739 -6.987 1.00 94.88 204 ALA A C 1
ATOM 1661 O O . ALA A 1 204 ? 0.702 12.099 -6.023 1.00 94.88 204 ALA A O 1
ATOM 1662 N N . HIS A 1 205 ? 2.422 12.453 -7.415 1.00 95.44 205 HIS A N 1
ATOM 1663 C CA . HIS A 1 205 ? 2.839 13.714 -6.819 1.00 95.44 205 HIS A CA 1
ATOM 1664 C C . HIS A 1 205 ? 1.773 14.810 -6.968 1.00 95.44 205 HIS A C 1
ATOM 1666 O O . HIS A 1 205 ? 1.543 15.572 -6.026 1.00 95.44 205 HIS A O 1
ATOM 1672 N N . GLN A 1 206 ? 1.080 14.880 -8.108 1.00 94.81 206 GLN A N 1
ATOM 1673 C CA . GLN A 1 206 ? -0.046 15.794 -8.311 1.00 94.81 206 GLN A CA 1
ATOM 1674 C C . GLN A 1 206 ? -1.218 15.467 -7.384 1.00 94.81 206 GLN A C 1
ATOM 1676 O O . GLN A 1 206 ? -1.742 16.385 -6.749 1.00 94.81 206 GLN A O 1
ATOM 1681 N N . VAL A 1 207 ? -1.588 14.187 -7.239 1.00 92.88 207 VAL A N 1
ATOM 1682 C CA . VAL A 1 207 ? -2.627 13.763 -6.282 1.00 92.88 207 VAL A CA 1
ATOM 1683 C C . VAL A 1 207 ? -2.243 14.190 -4.868 1.00 92.88 207 VAL A C 1
ATOM 1685 O O . VAL A 1 207 ? -2.999 14.912 -4.218 1.00 92.88 207 VAL A O 1
ATOM 1688 N N . ARG A 1 208 ? -1.028 13.851 -4.426 1.00 91.75 208 ARG A N 1
ATOM 1689 C CA . ARG A 1 208 ? -0.492 14.241 -3.115 1.00 91.75 208 ARG A CA 1
ATOM 1690 C C . ARG A 1 208 ? -0.544 15.758 -2.896 1.00 91.75 208 ARG A C 1
ATOM 1692 O O . ARG A 1 208 ? -0.979 16.215 -1.843 1.00 91.75 208 ARG A O 1
ATOM 1699 N N . ARG A 1 209 ? -0.100 16.554 -3.874 1.00 92.00 209 ARG A N 1
ATOM 1700 C CA . ARG A 1 209 ? -0.070 18.025 -3.778 1.00 92.00 209 ARG A CA 1
ATOM 1701 C C . ARG A 1 209 ? -1.446 18.667 -3.824 1.00 92.00 209 ARG A C 1
ATOM 1703 O O . ARG A 1 209 ? -1.596 19.768 -3.301 1.00 92.00 209 ARG A O 1
ATOM 171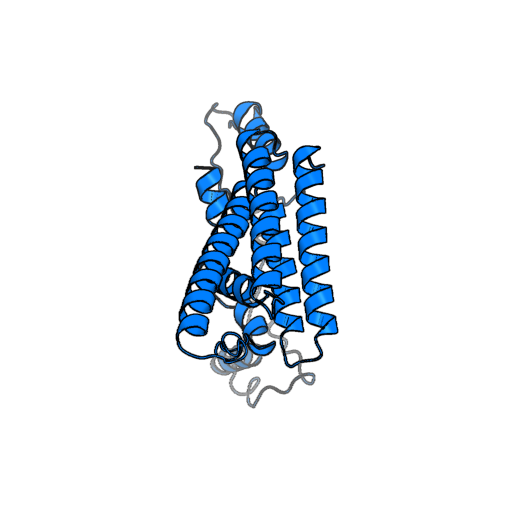0 N N . SER A 1 210 ? -2.420 18.019 -4.459 1.00 89.69 210 SER A N 1
ATOM 1711 C CA . SER A 1 210 ? -3.793 18.519 -4.498 1.00 89.69 210 SER A CA 1
ATOM 1712 C C . SER A 1 210 ? -4.408 18.585 -3.099 1.00 89.69 210 SER A C 1
ATOM 1714 O O . SER A 1 210 ? -5.240 19.452 -2.851 1.00 89.69 210 SER A O 1
ATOM 1716 N N . GLY A 1 211 ? -3.992 17.687 -2.194 1.00 83.88 211 GLY A N 1
ATOM 1717 C CA . GLY A 1 211 ? -4.577 17.546 -0.861 1.00 83.88 211 GLY A CA 1
ATOM 1718 C C . GLY A 1 211 ? -6.046 17.111 -0.879 1.00 83.88 211 GLY A C 1
ATOM 1719 O O . GLY A 1 211 ? -6.726 17.277 0.126 1.00 83.88 211 GLY A O 1
ATOM 1720 N N . THR A 1 212 ? -6.529 16.599 -2.018 1.00 82.00 212 THR A N 1
ATOM 1721 C CA . THR A 1 212 ? -7.929 16.185 -2.231 1.00 82.00 212 THR A CA 1
ATOM 1722 C C . THR A 1 212 ? -8.127 14.674 -2.128 1.00 82.00 212 THR A C 1
ATOM 1724 O O . THR A 1 212 ? -9.083 14.122 -2.679 1.00 82.00 212 THR A O 1
ATOM 1727 N N . ASP A 1 213 ? -7.203 13.977 -1.460 1.00 85.19 213 ASP A N 1
ATOM 1728 C CA . ASP A 1 213 ? -7.339 12.543 -1.257 1.00 85.19 213 ASP A CA 1
ATOM 1729 C C . ASP A 1 213 ? -8.436 12.255 -0.232 1.00 85.19 213 ASP A C 1
ATOM 1731 O O . ASP A 1 213 ? -8.538 12.862 0.838 1.00 85.19 213 ASP A O 1
ATOM 1735 N N . ARG A 1 214 ? -9.322 11.334 -0.595 1.00 88.94 214 ARG A N 1
ATOM 1736 C CA . ARG A 1 214 ? -10.619 11.204 0.078 1.00 88.94 214 ARG A CA 1
ATOM 1737 C C . ARG A 1 214 ? -10.508 10.651 1.485 1.00 88.94 214 ARG A C 1
ATOM 1739 O O . ARG A 1 214 ? -11.317 10.981 2.355 1.00 88.94 214 ARG A O 1
ATOM 1746 N N . LYS A 1 215 ? -9.501 9.811 1.708 1.00 89.62 215 LYS A N 1
ATOM 1747 C CA . LYS A 1 215 ? -9.226 9.200 3.005 1.00 89.62 215 LYS A CA 1
ATOM 1748 C C . LYS A 1 215 ? -8.707 10.246 3.990 1.00 89.62 215 LYS A C 1
ATOM 1750 O O . LYS A 1 215 ? -9.210 10.306 5.114 1.00 89.62 215 LYS A O 1
ATOM 1755 N N . TRP A 1 216 ? -7.769 11.096 3.570 1.00 88.38 216 TRP A N 1
ATOM 1756 C CA . TRP A 1 216 ? -7.287 12.204 4.386 1.00 88.38 216 TRP A CA 1
ATOM 1757 C C . TRP A 1 216 ? -8.355 13.263 4.612 1.00 88.38 216 TRP A C 1
ATOM 1759 O O . TRP A 1 216 ? -8.550 13.656 5.756 1.00 88.38 216 TRP A O 1
ATOM 1769 N N . GLU A 1 217 ? -9.094 13.689 3.584 1.00 89.00 217 GLU A N 1
ATOM 1770 C CA . GLU A 1 217 ? -10.180 14.664 3.752 1.00 89.00 217 GLU A CA 1
ATOM 1771 C C . GLU A 1 217 ? -11.214 14.180 4.779 1.00 89.00 217 GLU A C 1
ATOM 1773 O O . GLU A 1 217 ? -11.630 14.937 5.661 1.00 89.00 217 GLU A O 1
ATOM 1778 N N . GLY A 1 218 ? -11.591 12.899 4.707 1.00 88.88 218 GLY A N 1
ATOM 1779 C CA . GLY A 1 218 ? -12.485 12.272 5.676 1.00 88.88 218 GLY A CA 1
ATOM 1780 C C . GLY A 1 218 ? -11.910 12.291 7.093 1.00 88.88 218 GLY A C 1
ATOM 1781 O O . GLY A 1 218 ? -12.580 12.740 8.025 1.00 88.88 218 GLY A O 1
ATOM 1782 N N . LEU A 1 219 ? -10.655 11.860 7.259 1.00 89.06 219 LEU A N 1
ATOM 1783 C CA . LEU A 1 219 ? -9.972 11.867 8.553 1.00 89.06 219 LEU A CA 1
ATOM 1784 C C . LEU A 1 219 ? -9.826 13.291 9.114 1.00 89.06 219 LEU A C 1
ATOM 1786 O O . LEU A 1 219 ? -10.169 13.536 10.267 1.00 89.06 219 LEU A O 1
ATOM 1790 N N . ALA A 1 220 ? -9.367 14.245 8.307 1.00 87.50 220 ALA A N 1
ATOM 1791 C CA . ALA A 1 220 ? -9.189 15.639 8.693 1.00 87.50 220 ALA A CA 1
ATOM 1792 C C . ALA A 1 220 ? -10.518 16.276 9.119 1.00 87.50 220 ALA A C 1
ATOM 1794 O O . ALA A 1 220 ? -10.574 16.946 10.152 1.00 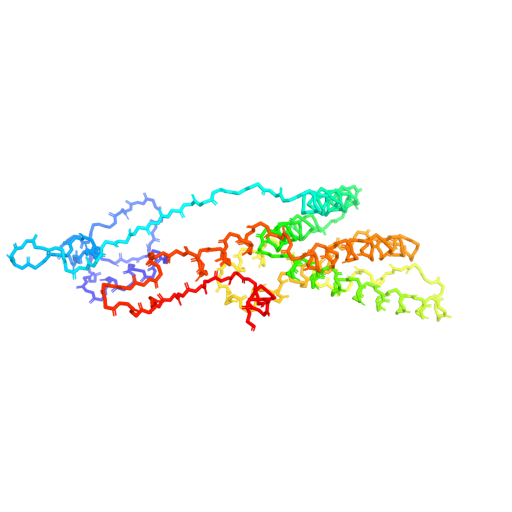87.50 220 ALA A O 1
ATOM 1795 N N . SER A 1 221 ? -11.602 16.010 8.383 1.00 86.56 221 SER A N 1
ATOM 1796 C CA . SER A 1 221 ? -12.940 16.494 8.732 1.00 86.56 221 SER A CA 1
ATOM 1797 C C . SER A 1 221 ? -13.418 15.929 10.073 1.00 86.56 221 SER A C 1
ATOM 1799 O O . SER A 1 221 ? -13.882 16.687 10.926 1.00 86.56 221 SER A O 1
ATOM 1801 N N . LEU A 1 222 ? -13.222 14.625 10.314 1.00 85.50 222 LEU A N 1
ATOM 1802 C CA . LEU A 1 222 ? -13.538 13.989 11.600 1.00 85.50 222 LEU A CA 1
ATOM 1803 C C . LEU A 1 222 ? -12.739 14.600 12.756 1.00 85.50 222 LEU A C 1
ATOM 1805 O O . LEU A 1 222 ? -13.294 14.867 13.821 1.00 85.50 222 LEU A O 1
ATOM 1809 N N . LEU A 1 223 ? -11.447 14.856 12.543 1.00 85.25 223 LEU A N 1
ATOM 1810 C CA . LEU A 1 223 ? -10.567 15.422 13.560 1.00 85.25 223 LEU A CA 1
ATOM 1811 C C . LEU A 1 223 ? -10.904 16.878 13.901 1.00 85.25 223 LEU A C 1
ATOM 1813 O O . LEU A 1 223 ? -10.693 17.282 15.048 1.00 85.25 223 LEU A O 1
ATOM 1817 N N . GLN A 1 224 ? -11.362 17.670 12.929 1.00 82.38 224 GLN A N 1
ATOM 1818 C CA . GLN A 1 224 ? -11.588 19.111 13.086 1.00 82.38 224 GLN A CA 1
ATOM 1819 C C . GLN A 1 224 ? -13.022 19.468 13.498 1.00 82.38 224 GLN A C 1
ATOM 1821 O O . GLN A 1 224 ? -13.202 20.390 14.289 1.00 82.38 224 GLN A O 1
ATOM 1826 N N . ASN A 1 225 ? -14.032 18.756 12.987 1.00 69.69 225 ASN A N 1
ATOM 1827 C CA . ASN A 1 225 ? -15.414 19.254 12.959 1.00 69.69 225 ASN A CA 1
ATOM 1828 C C . ASN A 1 225 ? -16.420 18.426 13.766 1.00 69.69 225 ASN A C 1
ATOM 1830 O O . ASN A 1 225 ? -17.618 18.698 13.688 1.00 69.69 225 ASN A O 1
ATOM 1834 N N . ASN A 1 226 ? -15.982 17.422 14.531 1.00 76.94 226 ASN A N 1
ATOM 1835 C CA . ASN A 1 226 ? -16.910 16.526 15.215 1.00 76.94 226 ASN A CA 1
ATOM 1836 C C . ASN A 1 226 ? -16.922 16.748 16.735 1.00 76.94 226 ASN A C 1
ATOM 1838 O O . ASN A 1 226 ? -15.903 16.591 17.403 1.00 76.94 226 ASN A O 1
ATOM 1842 N N . ALA A 1 227 ? -18.092 17.070 17.297 1.00 80.06 227 ALA A N 1
ATOM 1843 C CA . ALA A 1 227 ? -18.285 17.183 18.745 1.00 80.06 227 ALA A CA 1
ATOM 1844 C C . ALA A 1 227 ? -17.943 15.872 19.478 1.00 80.06 227 ALA A C 1
ATOM 1846 O O . ALA A 1 227 ? -17.507 15.904 20.625 1.00 80.06 227 ALA A O 1
ATOM 1847 N N . GLU A 1 228 ? -18.054 14.728 18.794 1.00 82.75 228 GLU A N 1
ATOM 1848 C CA . GLU A 1 228 ? -17.669 13.408 19.307 1.00 82.75 228 GLU A CA 1
ATOM 1849 C C . GLU A 1 228 ? -16.170 13.294 19.619 1.00 82.75 228 GLU A C 1
ATOM 1851 O O . GLU A 1 228 ? -15.772 12.440 20.410 1.00 82.75 228 GLU A O 1
ATOM 1856 N N . MET A 1 229 ? -15.332 14.174 19.057 1.00 86.31 229 MET A N 1
ATOM 1857 C CA . MET A 1 229 ? -13.907 14.260 19.385 1.00 86.31 229 MET A CA 1
ATOM 1858 C C . MET A 1 229 ? -13.634 14.846 20.770 1.00 86.31 229 MET A C 1
ATOM 1860 O O . MET A 1 229 ? -12.476 14.868 21.191 1.00 86.31 229 MET A O 1
ATOM 1864 N N . PHE A 1 230 ? -14.666 15.288 21.484 1.00 87.44 230 PHE A N 1
ATOM 1865 C CA . PHE A 1 230 ? -14.575 15.802 22.841 1.00 87.44 230 PHE A CA 1
ATOM 1866 C C . PHE A 1 230 ? -15.367 14.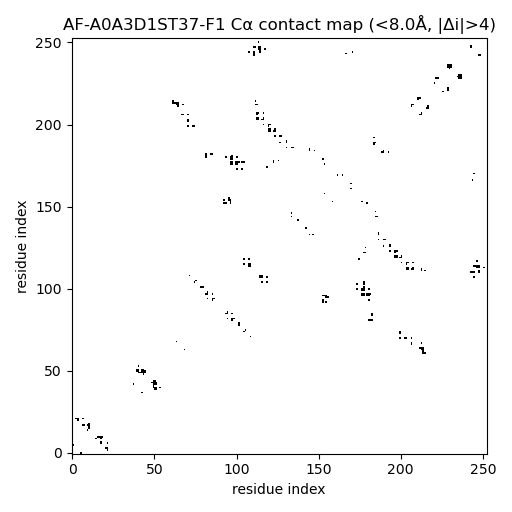907 23.808 1.00 87.44 230 PHE A C 1
ATOM 1868 O O . PHE A 1 230 ? -16.324 14.224 23.429 1.00 87.44 230 PHE A O 1
ATOM 1875 N N . ASP A 1 231 ? -14.911 14.819 25.052 1.00 87.25 231 ASP A N 1
ATOM 1876 C CA . ASP A 1 231 ? -15.675 14.207 26.139 1.00 87.25 231 ASP A CA 1
ATOM 1877 C C . ASP A 1 231 ? -16.673 15.205 26.756 1.00 87.25 231 ASP A C 1
ATOM 1879 O O . ASP A 1 231 ? -16.813 16.342 26.295 1.00 87.25 231 ASP A O 1
ATOM 1883 N N . ALA A 1 232 ? -17.423 14.762 27.768 1.00 85.94 232 ALA A N 1
ATOM 1884 C CA . ALA A 1 232 ? -18.442 15.586 28.418 1.00 85.94 232 ALA A CA 1
ATOM 1885 C C . ALA A 1 232 ? -17.834 16.806 29.139 1.00 85.94 232 ALA A C 1
ATOM 1887 O O . ALA A 1 232 ? -18.508 17.816 29.336 1.00 85.94 232 ALA A O 1
ATOM 1888 N N . GLU A 1 233 ? -16.554 16.722 29.495 1.00 88.19 233 GLU A N 1
ATOM 1889 C CA . GLU A 1 233 ? -15.754 17.755 30.142 1.00 88.19 233 GLU A CA 1
ATOM 1890 C C . GLU A 1 233 ? -15.099 18.718 29.131 1.00 88.19 233 GLU A C 1
ATOM 1892 O O . GLU A 1 233 ? -14.428 19.674 29.530 1.00 88.19 233 GLU A O 1
ATOM 1897 N N . GLY A 1 234 ? -15.301 18.496 27.827 1.00 85.69 234 GLY A N 1
ATOM 1898 C CA . GLY A 1 234 ? -14.753 19.318 26.749 1.00 85.69 234 GLY A CA 1
ATOM 1899 C C . GLY A 1 234 ? -13.274 19.057 26.453 1.00 85.69 234 GLY A C 1
ATOM 1900 O O . GLY A 1 234 ? -12.644 19.850 25.750 1.00 85.69 234 GLY A O 1
ATOM 1901 N N . GLN A 1 235 ? -12.694 17.969 26.965 1.00 88.12 235 GLN A N 1
ATOM 1902 C CA . GLN A 1 235 ? -11.334 17.550 26.637 1.00 88.12 235 GLN A CA 1
ATOM 1903 C C . GLN A 1 235 ? -11.329 16.724 25.354 1.00 88.12 235 GLN A C 1
ATOM 1905 O O . GLN A 1 235 ? -12.248 15.960 25.064 1.00 88.12 235 GLN A O 1
ATOM 1910 N N . ARG A 1 236 ? -10.266 16.868 24.559 1.00 87.94 236 ARG A N 1
ATOM 1911 C CA . ARG A 1 236 ? -10.138 16.134 23.299 1.00 87.94 236 ARG A CA 1
ATOM 1912 C C . ARG A 1 236 ? -9.842 14.660 23.575 1.00 87.94 236 ARG A C 1
ATOM 1914 O O . ARG A 1 236 ? -8.905 14.334 24.305 1.00 87.94 236 ARG A O 1
ATOM 1921 N N . ARG A 1 237 ? -10.604 13.768 22.948 1.00 88.12 237 ARG A N 1
ATOM 1922 C CA . ARG A 1 237 ? -10.407 12.321 23.046 1.00 88.12 237 ARG A CA 1
ATOM 1923 C C . ARG A 1 237 ? -9.059 11.916 22.459 1.00 88.12 237 ARG A C 1
ATOM 1925 O O . ARG A 1 237 ? -8.593 12.476 21.466 1.00 88.12 237 ARG A O 1
ATOM 1932 N N . LYS A 1 238 ? -8.445 10.904 23.073 1.00 88.56 238 LYS A N 1
ATOM 1933 C CA . LYS A 1 238 ? -7.212 10.290 22.571 1.00 88.56 238 LYS A CA 1
ATOM 1934 C C . LYS A 1 238 ? -7.541 9.386 21.389 1.00 88.56 238 LYS A C 1
ATOM 1936 O O . LYS A 1 238 ? -8.460 8.576 21.472 1.00 88.56 238 LYS A O 1
ATOM 1941 N N . LEU A 1 239 ? -6.757 9.508 20.326 1.00 87.75 239 LEU A N 1
ATOM 1942 C CA . LEU A 1 239 ? -6.841 8.667 19.140 1.00 87.75 239 LEU A CA 1
ATOM 1943 C C . LEU A 1 239 ? -5.524 7.934 18.944 1.00 87.75 239 LEU A C 1
ATOM 1945 O O . LEU A 1 239 ? -4.453 8.491 19.177 1.00 87.75 239 LEU A O 1
ATOM 1949 N N . VAL A 1 240 ? -5.627 6.696 18.482 1.00 89.88 240 VAL A N 1
ATOM 1950 C CA . VAL A 1 240 ? -4.495 5.920 17.988 1.00 89.88 240 VAL A CA 1
ATOM 1951 C C . VAL A 1 240 ? -4.823 5.566 16.547 1.00 89.88 240 VAL A C 1
ATOM 1953 O O . VAL A 1 240 ? -5.881 4.998 16.282 1.00 89.88 240 VAL A O 1
ATOM 1956 N N . ILE A 1 241 ? -3.946 5.955 15.626 1.00 89.62 241 ILE A N 1
ATOM 1957 C CA . ILE A 1 241 ? -4.086 5.679 14.197 1.00 89.62 241 ILE A CA 1
ATOM 1958 C C . ILE A 1 241 ? -3.061 4.611 13.845 1.00 89.62 241 ILE A C 1
ATOM 1960 O O . ILE A 1 241 ? -1.881 4.761 14.155 1.00 89.62 241 ILE A O 1
ATOM 1964 N N . PHE A 1 242 ? -3.527 3.546 13.203 1.00 89.50 242 PHE A N 1
ATOM 1965 C CA . PHE A 1 242 ? -2.676 2.496 12.662 1.00 89.50 242 PHE A CA 1
ATOM 1966 C C . PHE A 1 242 ? -2.615 2.655 11.148 1.00 89.50 242 PHE A C 1
ATOM 1968 O O . PHE A 1 242 ? -3.640 2.848 10.492 1.00 89.50 242 PHE A O 1
ATOM 1975 N N . THR A 1 243 ? -1.409 2.586 10.603 1.00 89.12 243 THR A N 1
ATOM 1976 C CA . THR A 1 243 ? -1.148 2.639 9.166 1.00 89.12 243 THR A CA 1
ATOM 1977 C C . THR A 1 243 ? -0.238 1.485 8.809 1.00 89.12 243 THR A C 1
ATOM 1979 O O . THR A 1 243 ? 0.692 1.200 9.556 1.00 89.12 243 THR A O 1
ATOM 1982 N N . GLU A 1 244 ? -0.479 0.868 7.662 1.00 85.00 244 GLU A N 1
ATOM 1983 C CA . GLU A 1 244 ? 0.331 -0.251 7.183 1.00 85.00 244 GLU A CA 1
ATOM 1984 C C . GLU A 1 244 ? 1.738 0.188 6.753 1.00 85.00 244 GLU A C 1
ATOM 1986 O O . GLU A 1 244 ? 2.719 -0.452 7.106 1.00 85.00 244 GLU A O 1
ATOM 1991 N N . HIS A 1 245 ? 1.854 1.316 6.045 1.00 85.75 245 HIS A N 1
ATOM 1992 C CA . HIS A 1 245 ? 3.134 1.777 5.493 1.00 85.75 245 HIS A CA 1
ATOM 1993 C C . HIS A 1 245 ? 3.687 2.997 6.227 1.00 85.75 245 HIS A C 1
ATOM 1995 O O . HIS A 1 245 ? 2.950 3.947 6.529 1.00 85.75 245 HIS A O 1
ATOM 2001 N N . ARG A 1 246 ? 5.012 3.036 6.411 1.00 87.38 246 ARG A N 1
ATOM 2002 C CA . ARG A 1 246 ? 5.713 4.151 7.075 1.00 87.38 246 ARG A CA 1
ATOM 2003 C C . ARG A 1 246 ? 5.571 5.468 6.324 1.00 87.38 246 ARG A C 1
ATOM 2005 O O . ARG A 1 246 ? 5.468 6.519 6.949 1.00 87.38 246 ARG A O 1
ATOM 2012 N N . ASP A 1 247 ? 5.500 5.417 4.998 1.00 90.06 247 ASP A N 1
ATOM 2013 C CA . ASP A 1 247 ? 5.243 6.602 4.172 1.00 90.06 247 ASP A CA 1
ATOM 2014 C C . ASP A 1 247 ? 3.893 7.249 4.501 1.00 90.06 247 ASP A C 1
ATOM 2016 O O . ASP A 1 247 ? 3.774 8.471 4.503 1.00 90.06 247 ASP A O 1
ATOM 2020 N N . THR A 1 248 ? 2.883 6.437 4.838 1.00 90.25 248 THR A N 1
ATOM 2021 C CA . THR A 1 248 ? 1.570 6.956 5.248 1.00 90.25 248 THR A CA 1
ATOM 2022 C C . THR A 1 248 ? 1.648 7.586 6.631 1.00 90.25 248 THR A C 1
ATOM 2024 O O . THR A 1 248 ? 1.071 8.644 6.839 1.00 90.25 248 THR A O 1
ATOM 2027 N N . LEU A 1 249 ? 2.400 6.995 7.564 1.00 89.81 249 LEU A N 1
ATOM 2028 C CA . LEU A 1 249 ? 2.653 7.620 8.862 1.00 89.81 249 LEU A CA 1
ATOM 2029 C C . LEU A 1 249 ? 3.317 8.995 8.693 1.00 89.81 249 LEU A C 1
ATOM 2031 O O . LEU A 1 249 ? 2.795 9.978 9.207 1.00 89.81 249 LEU A O 1
ATOM 2035 N N . ASN A 1 250 ? 4.402 9.070 7.917 1.00 87.75 250 ASN A N 1
ATOM 2036 C CA . ASN A 1 250 ? 5.131 10.316 7.652 1.00 87.75 250 ASN A CA 1
ATOM 2037 C C . ASN A 1 250 ? 4.274 11.370 6.935 1.00 87.75 250 ASN A C 1
ATOM 2039 O O . ASN A 1 250 ? 4.534 12.560 7.054 1.00 87.75 250 ASN A O 1
ATOM 2043 N N . TYR A 1 251 ? 3.276 10.944 6.160 1.00 89.12 251 TYR A N 1
ATOM 2044 C CA . TYR A 1 251 ? 2.326 11.847 5.517 1.00 89.12 251 TYR A CA 1
ATOM 2045 C C . TYR A 1 251 ? 1.355 12.494 6.515 1.00 89.12 251 TYR A C 1
ATOM 2047 O O . TYR A 1 251 ? 0.934 13.631 6.315 1.00 89.12 251 TYR A O 1
ATOM 2055 N N . LEU A 1 252 ? 1.003 11.773 7.585 1.00 85.88 252 LEU A N 1
ATOM 2056 C CA . LEU A 1 252 ? 0.047 12.215 8.603 1.00 85.88 252 LEU A CA 1
ATOM 2057 C C . LEU A 1 252 ? 0.690 13.036 9.738 1.00 85.88 252 LEU A C 1
ATOM 2059 O O . LEU A 1 252 ? -0.049 13.675 10.4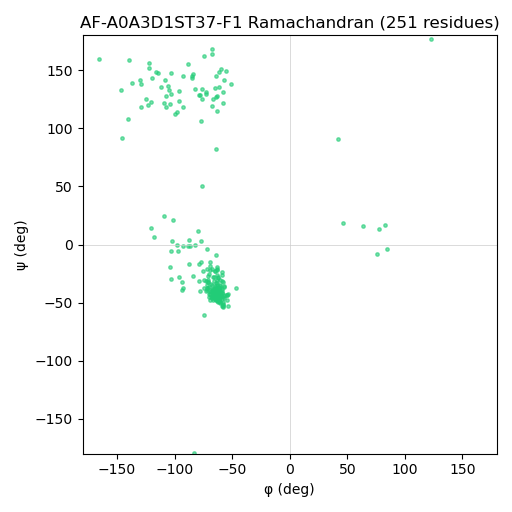92 1.00 85.88 252 LEU A O 1
ATOM 2063 N N . THR A 1 253 ? 2.020 12.991 9.892 1.00 81.44 253 THR A N 1
ATOM 2064 C CA . THR A 1 253 ? 2.786 13.625 10.989 1.00 81.44 253 THR A CA 1
ATOM 2065 C C . THR A 1 253 ? 3.681 14.753 10.509 1.00 81.44 253 THR A C 1
ATOM 2067 O O . THR A 1 253 ? 3.651 15.831 11.143 1.00 81.44 253 THR A O 1
#

Nearest PDB structures (foldseek):
  5odw-assembly1_C  TM=2.123E-01  e=2.236E+00  Pseudomonas aeruginosa PAO1
  5cwo-assembly2_B  TM=3.204E-01  e=8.401E+00  synthetic construct

Radius of gyration: 25.66 Å; Cα contacts (8 Å, |Δi|>4): 188; chains: 1; bounding box: 57×59×67 Å

Sequence (253 aa):
GKEEDFQLFLRLLDADRFEGKFRDGVHKVDVSDLMRHFVKEQLYTFEGTPLFPERLAYTVNYSLSGLEDTLYQEVTDYVRQEFNRADALENNGRKGTVGFALTTLQRRLASSPEAIYQSLKRRKERLERRLEEARQARQEVDAPLELFQGLPLISDDDLEDLEDVPDAELEETEERVVDQASAARTIAELEVEIALLARLEELAHQVRRSGTDRKWEGLASLLQNNAEMFDAEGQRRKLVIFTEHRDTLNYLT